Protein AF-A0A960YT83-F1 (afdb_monomer)

Structure (mmCIF, N/CA/C/O backbone):
data_AF-A0A960YT83-F1
#
_entry.id   AF-A0A960YT83-F1
#
loop_
_atom_site.group_PDB
_atom_site.id
_atom_site.type_symbol
_atom_site.label_atom_id
_atom_site.label_alt_id
_atom_site.label_comp_id
_atom_site.label_asym_id
_atom_site.label_entity_id
_atom_site.label_seq_id
_atom_site.pdbx_PDB_ins_code
_atom_site.Cartn_x
_atom_site.Cartn_y
_atom_site.Cartn_z
_atom_site.occupancy
_atom_site.B_iso_or_equiv
_atom_site.auth_seq_id
_atom_site.auth_comp_id
_atom_site.auth_asym_id
_atom_site.auth_atom_id
_atom_site.pdbx_PDB_model_num
ATOM 1 N N . MET A 1 1 ? -3.353 -32.129 76.822 1.00 49.38 1 MET A N 1
ATOM 2 C CA . MET A 1 1 ? -3.539 -30.693 76.492 1.00 49.38 1 MET A CA 1
ATOM 3 C C . MET A 1 1 ? -3.157 -30.337 75.033 1.00 49.38 1 MET A C 1
ATOM 5 O O . MET A 1 1 ? -2.685 -29.240 74.798 1.00 49.38 1 MET A O 1
ATOM 9 N N . SER A 1 2 ? -3.392 -31.195 74.019 1.00 54.41 2 SER A N 1
ATOM 10 C CA . SER A 1 2 ? -2.856 -30.963 72.647 1.00 54.41 2 SER A CA 1
ATOM 11 C C . SER A 1 2 ? -3.898 -30.718 71.531 1.00 54.41 2 SER A C 1
ATOM 13 O O . SER A 1 2 ? -3.527 -30.271 70.451 1.00 54.41 2 SER A O 1
ATOM 15 N N . ASN A 1 3 ? -5.204 -30.928 71.762 1.00 53.34 3 ASN A N 1
ATOM 16 C CA . ASN A 1 3 ? -6.204 -30.827 70.679 1.00 53.34 3 ASN A CA 1
ATOM 17 C C . ASN A 1 3 ? -6.935 -29.481 70.559 1.00 53.34 3 ASN A C 1
ATOM 19 O O . ASN A 1 3 ? -7.384 -29.145 69.469 1.00 53.34 3 ASN A O 1
ATOM 23 N N . LYS A 1 4 ? -7.034 -28.673 71.623 1.00 49.94 4 LYS A N 1
ATOM 24 C CA . LYS A 1 4 ? -7.768 -27.393 71.550 1.00 49.94 4 LYS A CA 1
ATOM 25 C C . LYS A 1 4 ? -6.973 -26.296 70.830 1.00 49.94 4 LYS A C 1
ATOM 27 O O . LYS A 1 4 ? -7.553 -25.521 70.081 1.00 49.94 4 LYS A O 1
ATOM 32 N N . THR A 1 5 ? -5.648 -26.291 70.968 1.00 53.00 5 THR A N 1
ATOM 33 C CA . THR A 1 5 ? -4.772 -25.309 70.308 1.00 53.00 5 THR A CA 1
ATOM 34 C C . THR A 1 5 ? -4.690 -25.533 68.797 1.00 53.00 5 THR A C 1
ATOM 36 O O . THR A 1 5 ? -4.652 -24.573 68.037 1.00 53.00 5 THR A O 1
ATOM 39 N N . LYS A 1 6 ? -4.747 -26.792 68.336 1.00 49.81 6 LYS A N 1
ATOM 40 C CA . LYS A 1 6 ? -4.732 -27.117 66.900 1.00 49.81 6 LYS A CA 1
ATOM 41 C C . LYS A 1 6 ? -6.012 -26.661 66.196 1.00 49.81 6 LYS A C 1
ATOM 43 O O . LYS A 1 6 ? -5.927 -26.103 65.113 1.00 49.81 6 LYS A O 1
ATOM 48 N N . ILE A 1 7 ? -7.177 -26.813 66.830 1.00 58.03 7 ILE A N 1
ATOM 49 C CA . ILE A 1 7 ? -8.463 -26.379 66.255 1.00 58.03 7 ILE A CA 1
ATOM 50 C C . ILE A 1 7 ? -8.516 -24.850 66.102 1.00 58.03 7 ILE A C 1
ATOM 52 O O . ILE A 1 7 ? -8.977 -24.359 65.076 1.00 58.03 7 ILE A O 1
ATOM 56 N N . PHE A 1 8 ? -7.971 -24.095 67.062 1.00 55.12 8 PHE A N 1
ATOM 57 C CA . PHE A 1 8 ? -7.885 -22.635 66.948 1.00 55.12 8 PHE A CA 1
ATOM 58 C C . PHE A 1 8 ? -6.916 -22.176 65.851 1.00 55.12 8 PHE A C 1
ATOM 60 O O . PHE A 1 8 ? -7.229 -21.239 65.122 1.00 55.12 8 PHE A O 1
ATOM 67 N N . ILE A 1 9 ? -5.777 -22.855 65.685 1.00 59.38 9 ILE A N 1
ATOM 68 C CA . ILE A 1 9 ? -4.803 -22.512 64.639 1.00 59.38 9 ILE A CA 1
ATOM 69 C C . ILE A 1 9 ? -5.360 -22.842 63.247 1.00 59.38 9 ILE A C 1
ATOM 71 O O . ILE A 1 9 ? -5.282 -22.001 62.358 1.00 59.38 9 ILE A O 1
ATOM 75 N N . PHE A 1 10 ? -5.988 -24.008 63.058 1.00 56.28 10 PHE A N 1
ATOM 76 C CA . PHE A 1 10 ? -6.599 -24.367 61.771 1.00 56.28 10 PHE A CA 1
ATOM 77 C C . PHE A 1 10 ? -7.811 -23.489 61.424 1.00 56.28 10 PHE A C 1
ATOM 79 O O . PHE A 1 10 ? -7.979 -23.131 60.261 1.00 56.28 10 PHE A O 1
ATOM 86 N N . GLY A 1 11 ? -8.612 -23.081 62.415 1.00 57.56 11 GLY A N 1
ATOM 87 C CA . GLY A 1 11 ? -9.720 -22.144 62.208 1.00 57.56 11 GLY A CA 1
ATOM 88 C C . GLY A 1 11 ? -9.251 -20.742 61.808 1.00 57.56 11 GLY A C 1
ATOM 89 O O . GLY A 1 11 ? -9.801 -20.153 60.881 1.00 57.56 11 GLY A O 1
ATOM 90 N N . ALA A 1 12 ? -8.194 -20.231 62.447 1.00 58.75 12 ALA A N 1
ATOM 91 C CA . ALA A 1 12 ? -7.611 -18.938 62.092 1.00 58.75 12 ALA A CA 1
ATOM 92 C C . ALA A 1 12 ? -6.974 -18.957 60.692 1.00 58.75 12 ALA A C 1
ATOM 94 O O . ALA A 1 12 ? -7.141 -18.011 59.927 1.00 58.75 12 ALA A O 1
ATOM 95 N N . LEU A 1 13 ? -6.299 -20.050 60.324 1.00 61.78 13 LEU A N 1
ATOM 96 C CA . LEU A 1 13 ? -5.657 -20.182 59.014 1.00 61.78 13 LEU A CA 1
ATOM 97 C C . LEU A 1 13 ? -6.686 -20.313 57.881 1.00 61.78 13 LEU A C 1
ATOM 99 O O . LEU A 1 13 ? -6.517 -19.699 56.832 1.00 61.78 13 LEU A O 1
ATOM 103 N N . ALA A 1 14 ? -7.787 -21.037 58.10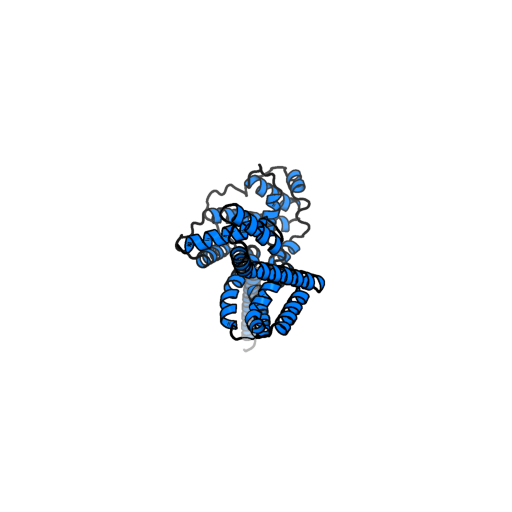8 1.00 63.28 14 ALA A N 1
ATOM 104 C CA . ALA A 1 14 ? -8.891 -21.130 57.152 1.00 63.28 14 ALA A CA 1
ATOM 105 C C . ALA A 1 14 ? -9.595 -19.778 56.941 1.00 63.28 14 ALA A C 1
ATOM 107 O O . ALA A 1 14 ? -9.947 -19.441 55.813 1.00 63.28 14 ALA A O 1
ATOM 108 N N . LEU A 1 15 ? -9.745 -18.975 58.001 1.00 67.25 15 LEU A N 1
ATOM 109 C CA . LEU A 1 15 ? -10.322 -17.634 57.902 1.00 67.25 15 LEU A CA 1
ATOM 110 C C . LEU A 1 15 ? -9.410 -16.683 57.112 1.00 67.25 15 LEU A C 1
ATOM 112 O O . LEU A 1 15 ? -9.892 -15.954 56.253 1.00 67.25 15 LEU A O 1
ATOM 116 N N . VAL A 1 16 ? -8.093 -16.728 57.344 1.00 72.25 16 VAL A N 1
ATOM 117 C CA . VAL A 1 16 ? -7.121 -15.919 56.587 1.00 72.25 16 VAL A CA 1
ATOM 118 C C . VAL A 1 16 ? -7.104 -16.319 55.113 1.00 72.25 16 VAL A C 1
ATOM 120 O O . VAL A 1 16 ? -7.109 -15.445 54.253 1.00 72.25 16 VAL A O 1
ATOM 123 N N . VAL A 1 17 ? -7.154 -17.618 54.803 1.00 74.88 17 VAL A N 1
ATOM 124 C CA . VAL A 1 17 ? -7.229 -18.092 53.413 1.00 74.88 17 VAL A CA 1
ATOM 125 C C . VAL A 1 17 ? -8.532 -17.652 52.748 1.00 74.88 17 VAL A C 1
ATOM 127 O O . VAL A 1 17 ? -8.479 -17.198 51.615 1.00 74.88 17 VAL A O 1
ATOM 130 N N . LEU A 1 18 ? -9.677 -17.709 53.436 1.00 70.25 18 LEU A N 1
ATOM 131 C CA . LEU A 1 18 ? -10.958 -17.241 52.890 1.00 70.25 18 LEU A CA 1
ATOM 132 C C . LEU A 1 18 ? -11.000 -15.721 52.687 1.00 70.25 18 LEU A C 1
ATOM 134 O O . LEU A 1 18 ? -11.556 -15.265 51.694 1.00 70.25 18 LEU A O 1
ATOM 138 N N . VAL A 1 19 ? -10.384 -14.940 53.578 1.00 74.19 19 VAL A N 1
ATOM 139 C CA . VAL A 1 19 ? -10.251 -13.484 53.409 1.00 74.19 19 VAL A CA 1
ATOM 140 C C . VAL A 1 19 ? -9.319 -13.161 52.241 1.00 74.19 19 VAL A C 1
ATOM 142 O O . VAL A 1 19 ? -9.659 -12.323 51.414 1.00 74.19 19 VAL A O 1
ATOM 145 N N . LEU A 1 20 ? -8.189 -13.861 52.110 1.00 70.50 20 LEU A N 1
ATOM 146 C CA . LEU A 1 20 ? -7.278 -13.688 50.977 1.00 70.50 20 LEU A CA 1
ATOM 147 C C . LEU A 1 20 ? -7.912 -14.130 49.655 1.00 70.50 20 LEU A C 1
ATOM 149 O O . LEU A 1 20 ? -7.730 -13.439 48.660 1.00 70.50 20 LEU A O 1
ATOM 153 N N . LEU A 1 21 ? -8.693 -15.217 49.640 1.00 68.44 21 LEU A N 1
ATOM 154 C CA . LEU A 1 21 ? -9.458 -15.641 48.462 1.00 68.44 21 LEU A CA 1
ATOM 155 C C . LEU A 1 21 ? -10.568 -14.642 48.127 1.00 68.44 21 LEU A C 1
ATOM 157 O O . LEU A 1 21 ? -10.806 -14.385 46.956 1.00 68.44 21 LEU A O 1
ATOM 161 N N . GLY A 1 22 ? -11.222 -14.061 49.136 1.00 67.00 22 GLY A N 1
ATOM 162 C CA . GLY A 1 22 ? -12.211 -12.998 48.960 1.00 67.00 22 GLY A CA 1
ATOM 163 C C . GLY A 1 22 ? -11.601 -11.729 48.366 1.00 67.00 22 GLY A C 1
ATOM 164 O O . GLY A 1 22 ? -12.189 -11.146 47.465 1.00 67.00 22 GLY A O 1
ATOM 165 N N . ILE A 1 23 ? -10.393 -11.349 48.795 1.00 67.38 23 ILE A N 1
ATOM 166 C CA . ILE A 1 23 ? -9.634 -10.226 48.220 1.00 67.38 23 ILE A CA 1
ATOM 167 C C . ILE A 1 23 ? -9.168 -10.554 46.790 1.00 67.38 23 ILE A C 1
ATOM 169 O O . ILE A 1 23 ? -9.282 -9.716 45.903 1.00 67.38 23 ILE A O 1
ATOM 173 N N . LEU A 1 24 ? -8.698 -11.780 46.532 1.00 58.41 24 LEU A N 1
ATOM 174 C CA . LEU A 1 24 ? -8.287 -12.226 45.193 1.00 58.41 24 LEU A CA 1
ATOM 175 C C . LEU A 1 24 ? -9.462 -12.302 44.211 1.00 58.41 24 LEU A C 1
ATOM 177 O O . LEU A 1 24 ? -9.309 -11.914 43.060 1.00 58.41 24 LEU A O 1
ATOM 181 N N . LEU A 1 25 ? -10.629 -12.770 44.657 1.00 58.84 25 LEU A N 1
ATOM 182 C CA . LEU A 1 25 ? -11.842 -12.831 43.839 1.00 58.84 25 LEU A CA 1
ATOM 183 C C . LEU A 1 25 ? -12.488 -11.451 43.655 1.00 58.84 25 LEU A C 1
ATOM 185 O O . LEU A 1 25 ? -13.024 -11.192 42.583 1.00 58.84 25 LEU A O 1
ATOM 189 N N . ALA A 1 26 ? -12.382 -10.549 44.638 1.00 52.53 26 ALA A N 1
ATOM 190 C CA . ALA A 1 26 ? -12.760 -9.146 44.465 1.00 52.53 26 ALA A CA 1
ATOM 191 C C . ALA A 1 26 ? -11.863 -8.443 43.428 1.00 52.53 26 ALA A C 1
ATOM 193 O O . ALA A 1 26 ? -12.381 -7.730 42.578 1.00 52.53 26 ALA A O 1
ATOM 194 N N . ASN A 1 27 ? -10.556 -8.737 43.413 1.00 51.03 27 ASN A N 1
ATOM 195 C CA . ASN A 1 27 ? -9.611 -8.207 42.418 1.00 51.03 27 ASN A CA 1
ATOM 196 C C . ASN A 1 27 ? -9.691 -8.895 41.037 1.00 51.03 27 ASN A C 1
ATOM 198 O O . ASN A 1 27 ? -9.142 -8.379 40.072 1.00 51.03 27 ASN A O 1
ATOM 202 N N . LEU A 1 28 ? -10.340 -10.061 40.922 1.00 48.25 28 LEU A N 1
ATOM 203 C CA . LEU A 1 28 ? -10.611 -10.738 39.638 1.00 48.25 28 LEU A CA 1
ATOM 204 C C . LEU A 1 28 ? -11.975 -10.352 39.038 1.00 48.25 28 LEU A C 1
ATOM 206 O O . LEU A 1 28 ? -12.258 -10.704 37.896 1.00 48.25 28 LEU A O 1
ATOM 210 N N . SER A 1 29 ? -12.817 -9.660 39.812 1.00 40.72 29 SER A N 1
ATOM 211 C CA . SER A 1 29 ? -14.143 -9.172 39.413 1.00 40.72 29 SER A CA 1
ATOM 212 C C . SER A 1 29 ? -14.146 -7.689 39.031 1.00 40.72 29 SER A C 1
ATOM 214 O O . SER A 1 29 ? -15.199 -7.167 38.656 1.00 40.72 29 SER A O 1
ATOM 216 N N . GLU A 1 30 ? -13.012 -6.997 39.123 1.00 34.31 30 GLU A N 1
ATOM 217 C CA . GLU A 1 30 ? -12.875 -5.694 38.487 1.00 34.31 30 GLU A CA 1
ATOM 218 C C . GLU A 1 30 ? -12.743 -5.935 36.980 1.00 34.31 30 GLU A C 1
ATOM 220 O O . GLU A 1 30 ? -11.696 -6.360 36.487 1.00 34.31 30 GLU A O 1
ATOM 225 N N . GLU A 1 31 ? -13.822 -5.664 36.231 1.00 40.22 31 GLU A N 1
ATOM 226 C CA . GLU A 1 31 ? -13.646 -5.193 34.855 1.00 40.22 31 GLU A CA 1
ATOM 227 C C . GLU A 1 31 ? -12.534 -4.140 34.892 1.00 40.22 31 GLU A C 1
ATOM 229 O O . GLU A 1 31 ? -12.531 -3.333 35.830 1.00 40.22 31 GLU A O 1
ATOM 234 N N . PRO A 1 32 ? -11.570 -4.153 33.954 1.00 33.84 32 PRO A N 1
ATOM 235 C CA . PRO A 1 32 ? -10.507 -3.168 33.966 1.00 33.84 32 PRO A CA 1
ATOM 236 C C . PRO A 1 32 ? -11.176 -1.800 34.010 1.00 33.84 32 PRO A C 1
ATOM 238 O O . PRO A 1 32 ? -11.845 -1.405 33.054 1.00 33.84 32 PRO A O 1
ATOM 241 N N . ASN A 1 33 ? -11.047 -1.126 35.157 1.00 36.19 33 ASN A N 1
ATOM 242 C CA . ASN A 1 33 ? -11.439 0.257 35.324 1.00 36.19 33 ASN A CA 1
ATOM 243 C C . ASN A 1 33 ? -10.668 0.995 34.238 1.00 36.19 33 ASN A C 1
ATOM 245 O O . ASN A 1 33 ? -9.470 1.250 34.387 1.00 36.19 33 ASN A O 1
ATOM 249 N N . GLN A 1 34 ? -11.335 1.276 33.115 1.00 39.53 34 GLN A N 1
ATOM 250 C CA . GLN A 1 34 ? -10.832 2.255 32.178 1.00 39.53 34 GLN A CA 1
ATOM 251 C C . GLN A 1 34 ? -10.596 3.493 33.034 1.00 39.53 34 GLN A C 1
ATOM 253 O O . GLN A 1 34 ? -11.529 3.914 33.731 1.00 39.53 34 GLN A O 1
ATOM 258 N N . PRO A 1 35 ? -9.360 4.017 33.099 1.00 32.50 35 PRO A N 1
ATOM 259 C CA . PRO A 1 35 ? -9.123 5.220 33.860 1.00 32.50 35 PRO A CA 1
ATOM 260 C C . PRO A 1 35 ? -10.141 6.239 33.362 1.00 32.50 35 PRO A C 1
ATOM 262 O O . PRO A 1 35 ? -10.233 6.499 32.161 1.00 32.50 35 PRO A O 1
ATOM 265 N N . ASN A 1 36 ? -10.956 6.756 34.281 1.00 37.12 36 ASN A N 1
ATOM 266 C CA . ASN A 1 36 ? -11.788 7.913 34.018 1.00 37.12 36 ASN A CA 1
ATOM 267 C C . ASN A 1 36 ? -10.815 9.082 33.859 1.00 37.12 36 ASN A C 1
ATOM 269 O O . ASN A 1 36 ? -10.534 9.817 34.806 1.00 37.12 36 ASN A O 1
ATOM 273 N N . VAL A 1 37 ? -10.190 9.156 32.684 1.00 37.25 37 VAL A N 1
ATOM 274 C CA . VAL A 1 37 ? -9.384 10.282 32.255 1.00 37.25 37 VAL A CA 1
ATOM 275 C C . VAL A 1 37 ? -10.392 11.404 32.097 1.00 37.25 37 VAL A C 1
ATOM 277 O O . VAL A 1 37 ? -11.026 11.561 31.055 1.00 37.25 37 VAL A O 1
ATOM 280 N N . GLN A 1 38 ? -10.592 12.153 33.180 1.00 31.70 38 GLN A N 1
ATOM 281 C CA . GLN A 1 38 ? -11.175 13.477 33.097 1.00 31.70 38 GLN A CA 1
ATOM 282 C C . GLN A 1 38 ? -10.203 14.307 32.270 1.00 31.70 38 GLN A C 1
ATOM 284 O O . GLN A 1 38 ? -9.204 14.830 32.766 1.00 31.70 38 GLN A O 1
ATOM 289 N N . LEU A 1 39 ? -10.485 14.336 30.968 1.00 38.44 39 LEU A N 1
ATOM 290 C CA . LEU A 1 39 ? -9.926 15.303 30.046 1.00 38.44 39 LEU A CA 1
ATOM 291 C C . LEU A 1 39 ? -10.158 16.703 30.640 1.00 38.44 39 LEU A C 1
ATOM 293 O O . LEU A 1 39 ? -11.165 16.906 31.329 1.00 38.44 39 LEU A O 1
ATOM 297 N N . PRO A 1 40 ? -9.241 17.656 30.413 1.00 35.59 40 PRO A N 1
ATOM 298 C CA . PRO A 1 40 ? -9.414 19.028 30.863 1.00 35.59 40 PRO A CA 1
ATOM 299 C C . PRO A 1 40 ? -10.819 19.532 30.518 1.00 35.59 40 PRO A C 1
ATOM 301 O O . PRO A 1 40 ? -11.264 19.372 29.381 1.00 35.59 40 PRO A O 1
ATOM 304 N N . ASP A 1 41 ? -11.510 20.103 31.509 1.00 35.94 41 ASP A N 1
ATOM 305 C CA . ASP A 1 41 ? -12.850 20.674 31.361 1.00 35.94 41 ASP A CA 1
ATOM 306 C C . ASP A 1 41 ? -12.756 21.913 30.461 1.00 35.94 41 ASP A C 1
ATOM 308 O O . ASP A 1 41 ? -12.514 23.052 30.873 1.00 35.94 41 ASP A O 1
ATOM 312 N N . HIS A 1 42 ? -12.798 21.649 29.168 1.00 41.53 42 HIS A N 1
ATOM 313 C CA . HIS A 1 42 ? -12.865 22.621 28.103 1.00 41.53 42 HIS A CA 1
ATOM 314 C C . HIS A 1 42 ? -14.189 22.345 27.424 1.00 41.53 42 HIS A C 1
ATOM 316 O O . HIS A 1 42 ? -14.466 21.192 27.112 1.00 41.53 42 HIS A O 1
ATOM 322 N N . GLN A 1 43 ? -15.021 23.375 27.265 1.00 36.78 43 GLN A N 1
ATOM 323 C CA . GLN A 1 43 ? -16.341 23.261 26.651 1.00 36.78 43 GLN A CA 1
ATOM 324 C C . GLN A 1 43 ? -16.201 22.711 25.226 1.00 36.78 43 GLN A C 1
ATOM 326 O O . GLN A 1 43 ? -16.076 23.461 24.260 1.00 36.78 43 GLN A O 1
ATOM 331 N N . PHE A 1 44 ? -16.169 21.386 25.111 1.00 44.75 44 PHE A N 1
ATOM 332 C CA . PHE A 1 44 ? -16.451 20.664 23.891 1.00 44.75 44 PHE A CA 1
ATOM 333 C C . PHE A 1 44 ? -17.851 21.108 23.482 1.00 44.75 44 PHE A C 1
ATOM 335 O O . PHE A 1 44 ? -18.759 21.089 24.316 1.00 44.75 44 PHE A O 1
ATOM 342 N N . GLU A 1 45 ? -18.036 21.527 22.229 1.00 48.75 45 GLU A N 1
ATOM 343 C CA . GLU A 1 45 ? -19.382 21.596 21.658 1.00 48.75 45 GLU A CA 1
ATOM 344 C C . GLU A 1 45 ? -20.023 20.236 21.926 1.00 48.75 45 GLU A C 1
ATOM 346 O O . GLU A 1 45 ? -19.504 19.201 21.503 1.00 48.75 45 GLU A O 1
ATOM 351 N N . SER A 1 46 ? -21.040 20.220 22.784 1.00 48.53 46 SER A N 1
ATOM 352 C CA . SER A 1 46 ? -21.426 19.012 23.489 1.00 48.53 46 SER A CA 1
ATOM 353 C C . SER A 1 46 ? -22.101 18.038 22.531 1.00 48.53 46 SER A C 1
ATOM 355 O O . SER A 1 46 ? -23.312 18.024 22.334 1.00 48.53 46 SER A O 1
ATOM 357 N N . TRP A 1 47 ? -21.290 17.144 21.963 1.00 51.50 47 TRP A N 1
ATOM 358 C CA . TRP A 1 47 ? -21.733 15.899 21.333 1.00 51.50 47 TRP A CA 1
ATOM 359 C C . TRP A 1 47 ? -22.617 15.057 22.277 1.00 51.50 47 TRP A C 1
ATOM 361 O O . TRP A 1 47 ? -23.329 14.160 21.822 1.00 51.50 47 TRP A O 1
ATOM 371 N N . ASP A 1 48 ? -22.561 15.366 23.576 1.00 49.25 48 ASP A N 1
ATOM 372 C CA . ASP A 1 48 ? -23.320 14.761 24.662 1.00 49.25 48 ASP A CA 1
ATOM 373 C C . ASP A 1 48 ? -24.670 15.477 24.958 1.00 49.25 48 ASP A C 1
ATOM 375 O O . ASP A 1 48 ? -25.571 14.804 25.458 1.00 49.25 48 ASP A O 1
ATOM 379 N N . ASP A 1 49 ? -24.888 16.756 24.575 1.00 46.34 49 ASP A N 1
ATOM 380 C CA . ASP A 1 49 ? -26.106 17.529 24.941 1.00 46.34 49 ASP A CA 1
ATOM 381 C C . ASP A 1 49 ? -27.034 17.925 23.777 1.00 46.34 49 ASP A C 1
ATOM 383 O O . ASP A 1 49 ? -27.745 18.926 23.881 1.00 46.34 49 ASP A O 1
ATOM 387 N N . ASN A 1 50 ? -27.102 17.168 22.678 1.00 44.62 50 ASN A N 1
ATOM 388 C CA . ASN A 1 50 ? -28.160 17.407 21.684 1.00 44.62 50 ASN A CA 1
ATOM 389 C C . ASN A 1 50 ? -29.266 16.342 21.771 1.00 44.62 50 ASN A C 1
ATOM 391 O O . ASN A 1 50 ? -29.223 15.340 21.045 1.00 44.62 50 ASN A O 1
ATOM 395 N N . PRO A 1 51 ? -30.244 16.506 22.685 1.00 44.06 51 PRO A N 1
ATOM 396 C CA . PRO A 1 51 ? -31.454 15.710 22.670 1.00 44.06 51 PRO A CA 1
ATOM 397 C C . PRO A 1 51 ? -32.307 16.147 21.471 1.00 44.06 51 PRO A C 1
ATOM 399 O O . PRO A 1 51 ? -32.583 17.325 21.283 1.00 44.06 51 PRO A O 1
ATOM 402 N N . GLU A 1 52 ? -32.749 15.167 20.685 1.00 46.03 52 GLU A N 1
ATOM 403 C CA . GLU A 1 52 ? -33.865 15.293 19.737 1.00 46.03 52 GLU A CA 1
ATOM 404 C C . GLU A 1 52 ? -33.625 16.146 18.479 1.00 46.03 52 GLU A C 1
ATOM 406 O O . GLU A 1 52 ? -34.274 17.160 18.239 1.00 46.03 52 GLU A O 1
ATOM 411 N N . PHE A 1 53 ? -32.833 15.618 17.545 1.00 47.75 53 PHE A N 1
ATOM 412 C CA . PHE A 1 53 ? -33.242 15.715 16.143 1.00 47.75 53 PHE A CA 1
ATOM 413 C C . PHE A 1 53 ? -33.891 14.381 15.754 1.00 47.75 53 PHE A C 1
ATOM 415 O O . PHE A 1 53 ? -33.195 13.363 15.699 1.00 47.75 53 PHE A O 1
ATOM 422 N N . PRO A 1 54 ? -35.213 14.323 15.494 1.00 51.75 54 PRO A N 1
ATOM 423 C CA . PRO A 1 54 ? -35.855 13.133 14.952 1.00 51.75 54 PRO A CA 1
ATOM 424 C C . PRO A 1 54 ? -35.482 13.022 13.467 1.00 51.75 54 PRO A C 1
ATOM 426 O O . PRO A 1 54 ? -36.301 13.225 12.579 1.00 51.75 54 PRO A O 1
ATOM 429 N N . GLN A 1 55 ? -34.203 12.766 13.197 1.00 61.91 55 GLN A N 1
ATOM 430 C CA . GLN A 1 55 ? -33.664 12.506 11.868 1.00 61.91 55 GLN A CA 1
ATOM 431 C C . GLN A 1 55 ? -33.255 11.042 11.712 1.00 61.91 55 GLN A C 1
ATOM 433 O O . GLN A 1 55 ? -32.480 10.721 10.819 1.00 61.91 55 GLN A O 1
ATOM 438 N N . GLY A 1 56 ? -33.818 10.150 12.534 1.00 63.78 56 GLY A N 1
ATOM 439 C CA . GLY A 1 56 ? -33.597 8.708 12.445 1.00 63.78 56 GLY A CA 1
ATOM 440 C C . GLY A 1 56 ? -33.911 8.164 11.062 1.00 63.78 56 GLY A C 1
ATOM 441 O O . GLY A 1 56 ? -33.086 7.492 10.457 1.00 63.78 56 GLY A O 1
ATOM 442 N N . GLU A 1 57 ? -35.035 8.593 10.484 1.00 74.06 57 GLU A N 1
ATOM 443 C CA . GLU A 1 57 ? -35.407 8.244 9.110 1.00 74.06 57 GLU A CA 1
ATOM 444 C C . GLU A 1 57 ? -34.352 8.722 8.098 1.00 74.06 57 GLU A C 1
ATOM 446 O O . GLU A 1 57 ? -33.859 7.927 7.308 1.00 74.06 57 GLU A O 1
ATOM 451 N N . ARG A 1 58 ? -33.879 9.973 8.201 1.00 79.69 58 ARG A N 1
ATOM 452 C CA . ARG A 1 58 ? -32.811 10.504 7.332 1.00 79.69 58 ARG A CA 1
ATOM 453 C C . ARG A 1 58 ? -31.479 9.772 7.531 1.00 79.69 58 ARG A C 1
ATOM 455 O O . ARG A 1 58 ? -30.762 9.533 6.564 1.00 79.69 58 ARG A O 1
ATOM 462 N N . ALA A 1 59 ? -31.119 9.440 8.768 1.00 81.19 59 ALA A N 1
ATOM 463 C CA . ALA A 1 59 ? -29.897 8.716 9.098 1.00 81.19 59 ALA A CA 1
ATOM 464 C C . ALA A 1 59 ? -29.948 7.283 8.548 1.00 81.19 59 ALA A C 1
ATOM 466 O O . ALA A 1 59 ? -28.995 6.821 7.917 1.00 81.19 59 ALA A O 1
ATOM 467 N N . MET A 1 60 ? -31.078 6.600 8.726 1.00 84.12 60 MET A N 1
ATOM 468 C CA . MET A 1 60 ? -31.323 5.280 8.162 1.00 84.12 60 MET A CA 1
ATOM 469 C C . MET A 1 60 ? -31.337 5.330 6.634 1.00 84.12 60 MET A C 1
ATOM 471 O O . MET A 1 60 ? -30.656 4.517 6.025 1.00 84.12 60 MET A O 1
ATOM 475 N N . ASP A 1 61 ? -31.969 6.313 5.997 1.00 85.94 61 ASP A N 1
ATOM 476 C CA . ASP A 1 61 ? -31.958 6.458 4.535 1.00 85.94 61 ASP A CA 1
ATOM 477 C C . ASP A 1 61 ? -30.546 6.679 3.978 1.00 85.94 61 ASP A C 1
ATOM 479 O O . ASP A 1 61 ? -30.142 6.055 2.994 1.00 85.94 61 ASP A O 1
ATOM 483 N N . LEU A 1 62 ? -29.753 7.537 4.627 1.00 85.56 62 LEU A N 1
ATOM 484 C CA . LEU A 1 62 ? -28.381 7.820 4.202 1.00 85.56 62 LEU A CA 1
ATOM 485 C C . LEU A 1 62 ? -27.459 6.606 4.368 1.00 85.56 62 LEU A C 1
ATOM 487 O O . LEU A 1 62 ? -26.535 6.414 3.567 1.00 85.56 62 LEU A O 1
ATOM 491 N N . PHE A 1 63 ? -27.682 5.785 5.399 1.00 88.88 63 PHE A N 1
ATOM 492 C CA . PHE A 1 63 ? -26.720 4.766 5.809 1.00 88.88 63 PHE A CA 1
ATOM 493 C C . PHE A 1 63 ? -27.222 3.313 5.785 1.00 88.88 63 PHE A C 1
ATOM 495 O O . PHE A 1 63 ? -26.388 2.437 6.012 1.00 88.88 63 PHE A O 1
ATOM 502 N N . ALA A 1 64 ? -28.477 3.016 5.434 1.00 77.38 64 ALA A N 1
ATOM 503 C CA . ALA A 1 64 ? -29.095 1.680 5.520 1.00 77.38 64 ALA A CA 1
ATOM 504 C C . ALA A 1 64 ? -28.262 0.562 4.880 1.00 77.38 64 ALA A C 1
ATOM 506 O O . ALA A 1 64 ? -28.075 -0.500 5.466 1.00 77.38 64 ALA A O 1
ATOM 507 N N . GLU A 1 65 ? -27.694 0.812 3.700 1.00 78.38 65 GLU A N 1
ATOM 508 C CA . GLU A 1 65 ? -26.889 -0.175 2.967 1.00 78.38 65 GLU A CA 1
ATOM 509 C C . GLU A 1 65 ? -25.404 -0.170 3.367 1.00 78.38 65 GLU A C 1
ATOM 511 O O . GLU A 1 65 ? -24.548 -0.721 2.673 1.00 78.38 65 GLU A O 1
ATOM 516 N N . SER A 1 66 ? -25.035 0.537 4.436 1.00 76.75 66 SER A N 1
ATOM 517 C CA . SER A 1 66 ? -23.625 0.787 4.734 1.00 76.75 66 SER A CA 1
ATOM 518 C C . SER A 1 66 ? -22.993 -0.286 5.595 1.00 76.75 66 SER A C 1
ATOM 520 O O . SER A 1 66 ? -21.816 -0.564 5.386 1.00 76.75 66 SER A O 1
ATOM 522 N N . VAL A 1 67 ? -23.712 -0.848 6.571 1.00 77.38 67 VAL A N 1
ATOM 523 C CA . VAL A 1 67 ? -23.133 -1.792 7.537 1.00 77.38 67 VAL A CA 1
ATOM 524 C C . VAL A 1 67 ? -24.082 -2.967 7.763 1.00 77.38 67 VAL A C 1
ATOM 526 O O . VAL A 1 67 ? -25.107 -2.849 8.433 1.00 77.38 67 VAL A O 1
ATOM 529 N N . ASN A 1 68 ? -23.692 -4.126 7.229 1.00 84.94 68 ASN A N 1
ATOM 530 C CA . ASN A 1 68 ? -24.402 -5.400 7.394 1.00 84.94 68 ASN A CA 1
ATOM 531 C C . ASN A 1 68 ? -23.736 -6.327 8.425 1.00 84.94 68 ASN A C 1
ATOM 533 O O . ASN A 1 68 ? -24.027 -7.518 8.461 1.00 84.94 68 ASN A O 1
ATOM 537 N N . LEU A 1 69 ? -22.836 -5.787 9.247 1.00 90.50 69 LEU A N 1
ATOM 538 C CA . LEU A 1 69 ? -22.094 -6.526 10.266 1.00 90.50 69 LEU A CA 1
ATOM 539 C C . LEU A 1 69 ? -22.701 -6.292 11.654 1.00 90.50 69 LEU A C 1
ATOM 541 O O . LEU A 1 69 ? -23.177 -5.193 11.939 1.00 90.50 69 LEU A O 1
ATOM 545 N N . SER A 1 70 ? -22.661 -7.308 12.517 1.00 93.94 70 SER A N 1
ATOM 546 C CA . SER A 1 70 ? -22.910 -7.148 13.954 1.00 93.94 70 SER A CA 1
ATOM 547 C C . SER A 1 70 ? -21.746 -6.429 14.643 1.00 93.94 70 SER A C 1
ATOM 549 O O . SER A 1 70 ? -20.663 -6.295 14.073 1.00 93.94 70 SER A O 1
ATOM 551 N N . TYR A 1 71 ? -21.946 -6.006 15.893 1.00 94.62 71 TYR A N 1
ATOM 552 C CA . TYR A 1 71 ? -20.881 -5.434 16.718 1.00 94.62 71 TYR A CA 1
ATOM 553 C C . TYR A 1 71 ? -19.648 -6.337 16.791 1.00 94.62 71 TYR A C 1
ATOM 555 O O . TYR A 1 71 ? -18.558 -5.920 16.407 1.00 94.62 71 TYR A O 1
ATOM 563 N N . ASP A 1 72 ? -19.828 -7.597 17.189 1.00 95.94 72 ASP A N 1
ATOM 564 C CA . ASP A 1 72 ? -18.719 -8.547 17.306 1.00 95.94 72 ASP A CA 1
ATOM 565 C C . ASP A 1 72 ? -17.997 -8.750 15.973 1.00 95.94 72 ASP A C 1
ATOM 567 O O . ASP A 1 72 ? -16.773 -8.862 15.935 1.00 95.94 72 ASP A O 1
ATOM 571 N N . GLN A 1 73 ? -18.734 -8.764 14.858 1.00 96.56 73 GLN A N 1
ATOM 572 C CA . GLN A 1 73 ? -18.123 -8.841 13.535 1.00 96.56 73 GLN A CA 1
ATOM 573 C C . GLN A 1 73 ? -17.291 -7.594 13.230 1.00 96.56 73 GLN A C 1
ATOM 575 O O . GLN A 1 73 ? -16.174 -7.741 12.751 1.00 96.56 73 GLN A O 1
ATOM 580 N N . ILE A 1 74 ? -17.782 -6.390 13.536 1.00 96.19 74 ILE A N 1
ATOM 581 C CA . ILE A 1 74 ? -17.028 -5.138 13.358 1.00 96.19 74 ILE A CA 1
ATOM 582 C C . ILE A 1 74 ? -15.735 -5.180 14.178 1.00 96.19 74 ILE A C 1
ATOM 584 O O . ILE A 1 74 ? -14.656 -4.964 13.630 1.00 96.19 74 ILE A O 1
ATOM 588 N N . ILE A 1 75 ? -15.820 -5.510 15.468 1.00 97.00 75 ILE A N 1
ATOM 589 C CA . ILE A 1 75 ? -14.653 -5.531 16.356 1.00 97.00 75 ILE A CA 1
ATOM 590 C C . ILE A 1 75 ? -13.643 -6.600 15.922 1.00 97.00 75 ILE A C 1
ATOM 592 O O . ILE A 1 75 ? -12.455 -6.308 15.802 1.00 97.00 75 ILE A O 1
ATOM 596 N N . ASN A 1 76 ? -14.089 -7.820 15.615 1.00 97.12 76 ASN A N 1
ATOM 597 C CA . ASN A 1 76 ? -13.192 -8.899 15.191 1.00 97.12 76 ASN A CA 1
ATOM 598 C C . ASN A 1 76 ? -12.562 -8.633 13.816 1.00 97.12 76 ASN A C 1
ATOM 600 O O . ASN A 1 76 ? -11.385 -8.934 13.594 1.00 97.12 76 ASN A O 1
ATOM 604 N N . GLN A 1 77 ? -13.312 -8.035 12.889 1.00 97.25 77 GLN A N 1
ATOM 605 C CA . GLN A 1 77 ? -12.767 -7.636 11.594 1.00 97.25 77 GLN A CA 1
ATOM 606 C C . GLN A 1 77 ? -11.794 -6.461 11.717 1.00 97.25 77 GLN A C 1
ATOM 608 O O . GLN A 1 77 ? -10.842 -6.398 10.944 1.00 97.25 77 GLN A O 1
ATOM 613 N N . ALA A 1 78 ? -11.983 -5.555 12.679 1.00 97.06 78 ALA A N 1
ATOM 614 C CA . ALA A 1 78 ? -11.018 -4.497 12.964 1.00 97.06 78 ALA A CA 1
ATOM 615 C C . ALA A 1 78 ? -9.730 -5.070 13.577 1.00 97.06 78 ALA A C 1
ATOM 617 O O . ALA A 1 78 ? -8.643 -4.770 13.092 1.00 97.06 78 ALA A O 1
ATOM 618 N N . ARG A 1 79 ? -9.847 -5.981 14.556 1.00 97.38 79 ARG A N 1
ATOM 619 C CA . ARG A 1 79 ? -8.703 -6.667 15.193 1.00 97.38 79 ARG A CA 1
ATOM 620 C C . ARG A 1 79 ? -7.862 -7.490 14.215 1.00 97.38 79 ARG A C 1
ATOM 622 O O . ARG A 1 79 ? -6.649 -7.520 14.341 1.00 97.38 79 ARG A O 1
ATOM 629 N N . SER A 1 80 ? -8.491 -8.123 13.226 1.00 96.94 80 SER A N 1
ATOM 630 C CA . SER A 1 80 ? -7.791 -8.846 12.145 1.00 96.94 80 SER A CA 1
ATOM 631 C C . SER A 1 80 ? -7.428 -7.954 10.951 1.00 96.94 80 SER A C 1
ATOM 633 O O . SER A 1 80 ? -6.841 -8.408 9.970 1.00 96.94 80 SER A O 1
ATOM 635 N N . GLY A 1 81 ? -7.804 -6.673 10.985 1.00 96.25 81 GLY A N 1
ATOM 636 C CA . GLY A 1 81 ? -7.548 -5.705 9.922 1.00 96.25 81 GLY A CA 1
ATOM 637 C C . GLY A 1 81 ? -8.362 -5.922 8.651 1.00 96.25 81 GLY A C 1
ATOM 638 O O . GLY A 1 81 ? -8.129 -5.213 7.672 1.00 96.25 81 GLY A O 1
ATOM 639 N N . GLN A 1 82 ? -9.317 -6.857 8.622 1.00 95.75 82 GLN A N 1
ATOM 640 C CA . GLN A 1 82 ? -10.264 -7.008 7.511 1.00 95.75 82 GLN A CA 1
ATOM 641 C C . GLN A 1 82 ? -11.002 -5.691 7.230 1.00 95.75 82 GLN A C 1
ATOM 643 O O . GLN A 1 82 ? -11.150 -5.316 6.064 1.00 95.75 82 GLN A O 1
ATOM 648 N N . ILE A 1 83 ? -11.325 -4.928 8.279 1.00 94.69 83 ILE A N 1
ATOM 649 C CA . ILE A 1 83 ? -11.782 -3.537 8.175 1.00 94.69 83 ILE A CA 1
ATOM 650 C C . ILE A 1 83 ? -10.840 -2.591 8.924 1.00 94.69 83 ILE A C 1
ATOM 652 O O . ILE A 1 83 ? -10.152 -2.981 9.861 1.00 94.69 83 ILE A O 1
ATOM 656 N N . SER A 1 84 ? -10.830 -1.323 8.517 1.00 95.38 84 SER A N 1
ATOM 657 C CA . SER A 1 84 ? -10.227 -0.223 9.275 1.00 95.38 84 SER A CA 1
ATOM 658 C C . SER A 1 84 ? -11.361 0.677 9.743 1.00 95.38 84 SER A C 1
ATOM 660 O O . SER A 1 84 ? -12.069 1.234 8.906 1.00 95.38 84 SER A O 1
ATOM 662 N N . LEU A 1 85 ? -11.531 0.837 11.059 1.00 95.75 85 LEU A N 1
ATOM 663 C CA . LEU A 1 85 ? -12.612 1.655 11.625 1.00 95.75 85 LEU A CA 1
ATOM 664 C C . LEU A 1 85 ? -12.552 3.104 11.125 1.00 95.75 85 LEU A C 1
ATOM 666 O O . LEU A 1 85 ? -13.574 3.682 10.762 1.00 95.75 85 LEU A O 1
ATOM 670 N N . VAL A 1 86 ? -11.339 3.650 11.005 1.00 95.62 86 VAL A N 1
ATOM 671 C CA . VAL A 1 86 ? -11.091 4.968 10.408 1.00 95.62 86 VAL A CA 1
ATOM 672 C C . VAL A 1 86 ? -11.569 5.011 8.955 1.00 95.62 86 VAL A 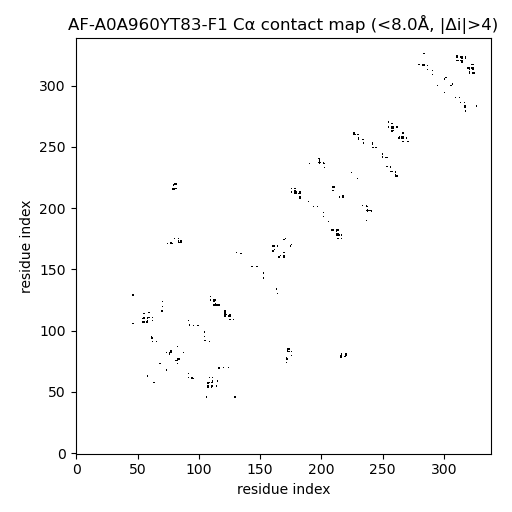C 1
ATOM 674 O O . VAL A 1 86 ? -12.315 5.908 8.567 1.00 95.62 86 VAL A O 1
ATOM 677 N N . SER A 1 87 ? -11.185 4.025 8.140 1.00 93.62 87 SER A N 1
ATOM 678 C CA . SER A 1 87 ? -11.581 3.968 6.724 1.00 93.62 87 SER A CA 1
ATOM 679 C C . SER A 1 87 ? -13.093 3.812 6.550 1.00 93.62 87 SER A C 1
ATOM 681 O O . SER A 1 87 ? -13.675 4.427 5.654 1.00 93.62 87 SER A O 1
ATOM 683 N N . GLU A 1 88 ? -13.737 3.027 7.415 1.00 93.75 88 GLU A N 1
ATOM 684 C CA . GLU A 1 88 ? -15.189 2.861 7.436 1.00 93.75 88 GLU A CA 1
ATOM 685 C C . GLU A 1 88 ? -15.899 4.164 7.804 1.00 93.75 88 GLU A C 1
ATOM 687 O O . GLU A 1 88 ? -16.840 4.552 7.112 1.00 93.75 88 GLU A O 1
ATOM 692 N N . LEU A 1 89 ? -15.401 4.910 8.794 1.00 93.94 89 LEU A N 1
ATOM 693 C CA . LEU A 1 89 ? -15.924 6.239 9.110 1.00 93.94 89 LEU A CA 1
ATOM 694 C C . LEU A 1 89 ? -15.822 7.188 7.906 1.00 93.94 89 LEU A C 1
ATOM 696 O O . LEU A 1 89 ? -16.799 7.848 7.553 1.00 93.94 89 LEU A O 1
ATOM 700 N N . TRP A 1 90 ? -14.679 7.229 7.215 1.00 92.25 90 TRP A N 1
ATOM 701 C CA . TRP A 1 90 ? -14.526 8.038 5.998 1.00 92.25 90 TRP A CA 1
ATOM 702 C C . TRP A 1 90 ? -15.427 7.570 4.850 1.00 92.25 90 TRP A C 1
ATOM 704 O O . TRP A 1 90 ? -15.931 8.387 4.076 1.00 92.25 90 TRP A O 1
ATOM 714 N N . ARG A 1 91 ? -15.654 6.261 4.704 1.00 92.50 91 ARG A N 1
ATOM 715 C CA . ARG A 1 91 ? -16.613 5.715 3.732 1.00 92.50 91 ARG A CA 1
ATOM 716 C C . ARG A 1 91 ? -18.037 6.164 4.048 1.00 92.50 91 ARG A C 1
ATOM 718 O O . ARG A 1 91 ? -18.743 6.555 3.124 1.00 92.50 91 ARG A O 1
ATOM 725 N N . LEU A 1 92 ? -18.428 6.149 5.318 1.00 92.12 92 LEU A N 1
ATOM 726 C CA . LEU A 1 92 ? -19.735 6.614 5.764 1.00 92.12 92 LEU A CA 1
ATOM 727 C C . LEU A 1 92 ? -19.899 8.126 5.553 1.00 92.12 92 LEU A C 1
ATOM 729 O O . LEU A 1 92 ? -20.861 8.545 4.920 1.00 92.12 92 LEU A O 1
ATOM 733 N N . ARG A 1 93 ? -18.915 8.943 5.950 1.00 91.25 93 ARG A N 1
ATOM 734 C CA . ARG A 1 93 ? -18.928 10.403 5.730 1.00 91.25 93 ARG A CA 1
ATOM 735 C C . ARG A 1 93 ? -19.088 10.796 4.262 1.00 91.25 93 ARG A C 1
ATOM 737 O O . ARG A 1 93 ? -19.756 11.776 3.963 1.00 91.25 93 ARG A O 1
ATOM 744 N N . ARG A 1 94 ? -18.528 10.018 3.329 1.00 91.50 94 ARG A N 1
ATOM 745 C CA . ARG A 1 94 ? -18.681 10.256 1.879 1.00 91.50 94 ARG A CA 1
ATOM 746 C C . ARG A 1 94 ? -20.113 10.088 1.358 1.00 91.50 94 ARG A C 1
ATOM 748 O O . ARG A 1 94 ? -20.365 10.478 0.222 1.00 91.50 94 ARG A O 1
ATOM 755 N N . LYS A 1 95 ? -21.026 9.507 2.144 1.00 91.50 95 LYS A N 1
ATOM 756 C CA . LYS A 1 95 ? -22.456 9.432 1.811 1.00 91.50 95 LYS A CA 1
ATOM 757 C C . LYS A 1 95 ? -23.232 10.690 2.207 1.00 91.50 95 LYS A C 1
ATOM 759 O O . LYS A 1 95 ? -24.331 10.893 1.701 1.00 91.50 95 LYS A O 1
ATOM 764 N N . CYS A 1 96 ? -22.679 11.531 3.080 1.00 89.94 96 CYS A N 1
ATOM 765 C CA . CYS A 1 96 ? -23.297 12.803 3.429 1.00 89.94 96 CYS A CA 1
ATOM 766 C C . CYS A 1 96 ? -23.277 13.766 2.221 1.00 89.94 96 CYS A C 1
ATOM 768 O O . CYS A 1 96 ? -22.306 13.760 1.453 1.00 89.94 96 CYS A O 1
ATOM 770 N N . PRO A 1 97 ? -24.325 14.592 2.029 1.00 91.25 97 PRO A N 1
ATOM 771 C CA . PRO A 1 97 ? -24.342 15.650 1.020 1.00 91.25 97 PRO A CA 1
ATOM 772 C C . PRO A 1 97 ? -23.122 16.576 1.123 1.00 91.25 97 PRO A C 1
ATOM 774 O O . PRO A 1 97 ? -22.595 16.807 2.207 1.00 91.25 97 PRO A O 1
ATOM 777 N N . ARG A 1 98 ? -22.653 17.117 -0.009 1.00 87.94 98 ARG A N 1
ATOM 778 C CA . ARG A 1 98 ? -21.430 17.948 -0.042 1.00 87.94 98 ARG A CA 1
ATOM 779 C C . ARG A 1 98 ? -21.590 19.306 0.641 1.00 87.94 98 ARG A C 1
ATOM 781 O O . ARG A 1 98 ? -20.593 19.904 1.020 1.00 87.94 98 ARG A O 1
ATOM 788 N N . ASP A 1 99 ? -22.819 19.791 0.719 1.00 88.94 99 ASP A N 1
ATOM 789 C CA . ASP A 1 99 ? -23.241 21.027 1.374 1.00 88.94 99 ASP A CA 1
ATOM 790 C C . ASP A 1 99 ? -23.586 20.827 2.858 1.00 88.94 99 ASP A C 1
ATOM 792 O O . ASP A 1 99 ? -23.894 21.795 3.547 1.00 88.94 99 ASP A O 1
ATOM 796 N N . MET A 1 100 ? -23.520 19.588 3.357 1.00 86.38 100 MET A N 1
ATOM 797 C CA . MET A 1 100 ? -23.733 19.272 4.765 1.00 86.38 100 MET A CA 1
ATOM 798 C C . MET A 1 100 ? -22.480 19.576 5.586 1.00 86.38 100 MET A C 1
ATOM 800 O O . MET A 1 100 ? -21.375 19.135 5.255 1.00 86.38 100 MET A O 1
ATOM 804 N N . GLU A 1 101 ? -22.672 20.258 6.712 1.00 83.62 101 GLU A N 1
ATOM 805 C CA . GLU A 1 101 ? -21.602 20.518 7.669 1.00 83.62 101 GLU A CA 1
ATOM 806 C C . GLU A 1 101 ? -21.067 19.218 8.285 1.00 83.62 101 GLU A C 1
ATOM 808 O O . GLU A 1 101 ? -21.804 18.260 8.550 1.00 83.62 101 GLU A O 1
ATOM 813 N N . ARG A 1 102 ? -19.760 19.186 8.577 1.00 81.81 102 ARG A N 1
ATOM 814 C CA . ARG A 1 102 ? -19.096 17.991 9.134 1.00 81.81 102 ARG A CA 1
ATOM 815 C C . ARG A 1 102 ? -19.768 17.513 10.425 1.00 81.81 102 ARG A C 1
ATOM 817 O O . ARG A 1 102 ? -19.903 16.306 10.635 1.00 81.81 102 ARG A O 1
ATOM 824 N N . TYR A 1 103 ? -20.184 18.455 11.272 1.00 83.69 103 TYR A N 1
ATOM 825 C CA . TYR A 1 103 ? -20.862 18.174 12.535 1.00 83.69 103 TYR A CA 1
ATOM 826 C C . TYR A 1 103 ? -22.221 17.495 12.322 1.00 83.69 103 TYR A C 1
ATOM 828 O O . TYR A 1 103 ? -22.503 16.472 12.946 1.00 83.69 103 TYR A O 1
ATOM 836 N N . GLU A 1 104 ? -23.025 18.004 11.384 1.00 84.62 104 GLU A N 1
ATOM 837 C CA . GLU A 1 104 ? -24.338 17.440 11.050 1.00 84.62 104 GLU A CA 1
ATOM 838 C C . GLU A 1 104 ? -24.201 15.991 10.561 1.00 84.62 104 GLU A C 1
ATOM 840 O O . GLU A 1 104 ? -24.891 15.098 11.054 1.00 84.62 104 GLU A O 1
ATOM 845 N N . CYS A 1 105 ? -23.235 15.728 9.676 1.00 89.25 105 CYS A N 1
ATOM 846 C CA . CYS A 1 105 ? -22.947 14.378 9.192 1.00 89.25 105 CYS A CA 1
ATOM 847 C C . CYS A 1 105 ? -22.545 13.422 10.331 1.00 89.25 105 CYS A C 1
ATOM 849 O O . CYS A 1 105 ? -23.052 12.303 10.417 1.00 89.25 105 CYS A O 1
ATOM 851 N N . ASN A 1 106 ? -21.665 13.856 11.240 1.00 90.44 106 ASN A N 1
ATOM 852 C CA . ASN A 1 106 ? -21.247 13.049 12.390 1.00 90.44 106 ASN A CA 1
ATOM 853 C C . ASN A 1 106 ? -22.411 12.757 13.358 1.00 90.44 106 ASN A C 1
ATOM 855 O O . ASN A 1 106 ? -22.499 11.649 13.890 1.00 90.44 106 ASN A O 1
ATOM 859 N N . SER A 1 107 ? -23.320 13.716 13.556 1.00 88.00 107 SER A N 1
ATOM 860 C CA . SER A 1 107 ? -24.523 13.530 14.374 1.00 88.00 107 SER A CA 1
ATOM 861 C C . SER A 1 107 ? -25.459 12.474 13.773 1.00 88.00 107 SER A C 1
ATOM 863 O O . SER A 1 107 ? -25.853 11.528 14.461 1.00 88.00 107 SER A O 1
ATOM 865 N N . LEU A 1 108 ? -25.718 12.546 12.460 1.00 89.75 108 LEU A N 1
ATOM 866 C CA . LEU A 1 108 ? -26.513 11.542 11.742 1.00 89.75 108 LEU A CA 1
ATOM 867 C C . LEU A 1 108 ? -25.875 10.148 11.802 1.00 89.75 108 LEU A C 1
ATOM 869 O O . LEU A 1 108 ? -26.578 9.151 11.949 1.00 89.75 108 LEU A O 1
ATOM 873 N N . LEU A 1 109 ? -24.543 10.056 11.743 1.00 91.50 109 LEU A N 1
ATOM 874 C CA . LEU A 1 109 ? -23.831 8.785 11.905 1.00 91.50 109 LEU A CA 1
ATOM 875 C C . LEU A 1 109 ? -24.021 8.183 13.295 1.00 91.50 109 LEU A C 1
ATOM 877 O O . LEU A 1 109 ? -24.270 6.983 13.416 1.00 91.50 109 LEU A O 1
ATOM 881 N N . ARG A 1 110 ? -23.927 9.006 14.344 1.00 91.50 110 ARG A N 1
ATOM 882 C CA . ARG A 1 110 ? -24.190 8.563 15.715 1.00 91.50 110 ARG A CA 1
ATOM 883 C C . ARG A 1 110 ? -25.629 8.074 15.857 1.00 91.50 110 ARG A C 1
ATOM 885 O O . ARG A 1 110 ? -25.838 7.010 16.430 1.00 91.50 110 ARG A O 1
ATOM 892 N N . GLN A 1 111 ? -26.600 8.800 15.304 1.00 89.81 111 GLN A N 1
ATOM 893 C CA . GLN A 1 111 ? -28.007 8.392 15.322 1.00 89.81 111 GLN A CA 1
ATOM 894 C C . GLN A 1 111 ? -28.231 7.061 14.596 1.00 89.81 111 GLN A C 1
ATOM 896 O O . GLN A 1 111 ? -28.840 6.156 15.162 1.00 89.81 111 GLN A O 1
ATOM 901 N N . TYR A 1 112 ? -27.650 6.893 13.405 1.00 91.50 112 TYR A N 1
ATOM 902 C CA . TYR A 1 112 ? -27.687 5.622 12.684 1.00 91.50 112 TYR A CA 1
ATOM 903 C C . TYR A 1 112 ? -27.138 4.467 13.525 1.00 91.50 112 TYR A C 1
ATOM 905 O O . TYR A 1 112 ? -27.763 3.416 13.593 1.00 91.50 112 TYR A O 1
ATOM 913 N N . ILE A 1 113 ? -26.005 4.648 14.213 1.00 92.56 113 ILE A N 1
ATOM 914 C CA . ILE A 1 113 ? -25.458 3.617 15.109 1.00 92.56 113 ILE A CA 1
ATOM 915 C C . ILE A 1 113 ? -26.436 3.302 16.250 1.00 92.56 113 ILE A C 1
ATOM 917 O O . ILE A 1 113 ? -26.649 2.130 16.565 1.00 92.56 113 ILE A O 1
ATOM 921 N N . MET A 1 114 ? -27.038 4.330 16.854 1.00 90.94 114 MET A N 1
ATOM 922 C CA . MET A 1 114 ? -27.983 4.165 17.961 1.00 90.94 114 MET A CA 1
ATOM 923 C C . MET A 1 114 ? -29.234 3.372 17.570 1.00 90.94 114 MET A C 1
ATOM 925 O O . MET A 1 114 ? -29.710 2.576 18.379 1.00 90.94 114 MET A O 1
ATOM 929 N N . GLU A 1 115 ? -29.731 3.559 16.346 1.00 90.50 115 GLU A N 1
ATOM 930 C CA . GLU A 1 115 ? -30.944 2.911 15.830 1.00 90.50 115 GLU A CA 1
ATOM 931 C C . GLU A 1 115 ? -30.672 1.548 15.177 1.00 90.50 115 GLU A C 1
ATOM 933 O O . GLU A 1 115 ? -31.474 0.620 15.290 1.00 90.50 115 GLU A O 1
ATOM 938 N N . ARG A 1 116 ? -29.529 1.397 14.499 1.00 89.94 116 ARG A N 1
ATOM 939 C CA . ARG A 1 116 ? -29.183 0.188 13.738 1.00 89.94 116 ARG A CA 1
ATOM 940 C C . ARG A 1 116 ? -28.781 -0.989 14.620 1.00 89.94 116 ARG A 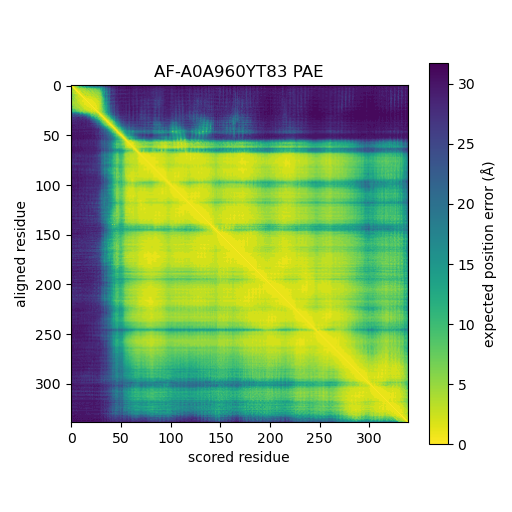C 1
ATOM 942 O O . ARG A 1 116 ? -28.961 -2.143 14.210 1.00 89.94 116 ARG A O 1
ATOM 949 N N . PHE A 1 117 ? -28.165 -0.713 15.765 1.00 91.56 117 PHE A N 1
ATOM 950 C CA . PHE A 1 117 ? -27.633 -1.722 16.676 1.00 91.56 117 PHE A CA 1
ATOM 951 C C . PHE A 1 117 ? -28.491 -1.798 17.943 1.00 91.56 117 PHE A C 1
ATOM 953 O O . PHE A 1 117 ? -29.055 -0.804 18.392 1.00 91.56 117 PHE A O 1
ATOM 960 N N . ALA A 1 118 ? -28.594 -2.989 18.532 1.00 93.12 118 ALA A N 1
ATOM 961 C CA . ALA A 1 118 ? -29.279 -3.166 19.808 1.00 93.12 118 ALA A CA 1
ATOM 962 C C . ALA A 1 118 ? -28.386 -2.721 20.978 1.00 93.12 118 ALA A C 1
ATOM 964 O O . ALA A 1 118 ? -27.158 -2.710 20.867 1.00 93.12 118 ALA A O 1
ATOM 965 N N . GLU A 1 119 ? -28.990 -2.395 22.121 1.00 93.38 119 GLU A N 1
ATOM 966 C CA . GLU A 1 119 ? -28.229 -2.260 23.367 1.00 93.38 119 GLU A CA 1
ATOM 967 C C . GLU A 1 119 ? -27.644 -3.621 23.798 1.00 93.38 119 GLU A C 1
ATOM 969 O O . GLU A 1 119 ? -28.313 -4.645 23.628 1.00 93.38 119 GLU A O 1
ATOM 974 N N . PRO A 1 120 ? -26.425 -3.663 24.377 1.00 95.31 120 PRO A N 1
ATOM 975 C CA . PRO A 1 120 ? -25.555 -2.529 24.728 1.00 95.31 120 PRO A CA 1
ATOM 976 C C . PRO A 1 120 ? -24.619 -2.071 23.593 1.00 95.31 120 PRO A C 1
ATOM 9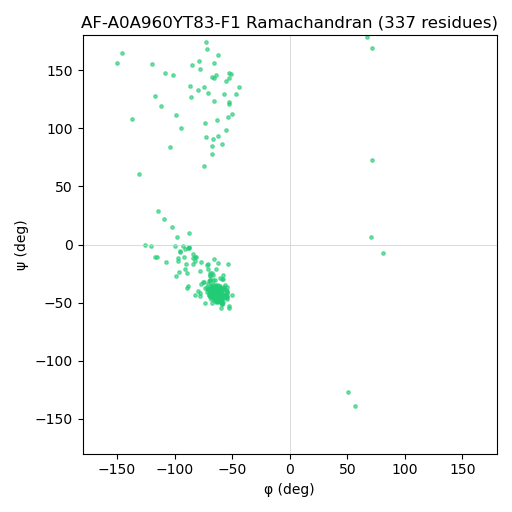78 O O . PRO A 1 120 ? -23.848 -1.126 23.763 1.00 95.31 120 PRO A O 1
ATOM 981 N N . ASP A 1 121 ? -24.640 -2.752 22.453 1.00 95.50 121 ASP A N 1
ATOM 982 C CA . ASP A 1 121 ? -23.644 -2.605 21.392 1.00 95.50 121 ASP A CA 1
ATOM 983 C C . ASP A 1 121 ? -23.705 -1.255 20.676 1.00 95.50 121 ASP A C 1
ATOM 985 O O . ASP A 1 121 ? -22.669 -0.689 20.320 1.00 95.50 121 ASP A O 1
ATOM 989 N N . ASN A 1 122 ? -24.905 -0.698 20.517 1.00 93.12 122 ASN A N 1
ATOM 990 C CA . ASN A 1 122 ? -25.084 0.645 19.975 1.00 93.12 122 ASN A CA 1
ATOM 991 C C . ASN A 1 122 ? -24.329 1.710 20.786 1.00 93.12 122 ASN A C 1
ATOM 993 O O . ASN A 1 122 ? -23.602 2.516 20.210 1.00 93.12 122 ASN A O 1
ATOM 997 N N . LYS A 1 123 ? -24.415 1.660 22.120 1.00 93.88 123 LYS A N 1
ATOM 998 C CA . LYS A 1 123 ? -23.730 2.568 23.045 1.00 93.88 123 LYS A CA 1
ATOM 999 C C . LYS A 1 123 ? -22.220 2.400 22.948 1.00 93.88 123 LYS A C 1
ATOM 1001 O O . LYS A 1 123 ? -21.509 3.400 22.922 1.00 93.88 123 LYS A O 1
ATOM 1006 N N . LYS A 1 124 ? -21.726 1.163 22.829 1.00 95.44 124 LYS A N 1
ATOM 1007 C CA . LYS A 1 124 ? -20.291 0.887 22.653 1.00 95.44 124 LYS A CA 1
ATOM 1008 C C . LYS A 1 124 ? -19.753 1.507 21.360 1.00 95.44 124 LYS A C 1
ATOM 1010 O O . LYS A 1 124 ? -18.750 2.214 21.399 1.00 95.44 124 LYS A O 1
ATOM 1015 N N . LEU A 1 125 ? -20.433 1.298 20.230 1.00 94.75 125 LEU A N 1
ATOM 1016 C CA . LEU A 1 125 ? -20.025 1.866 18.937 1.00 94.75 125 LEU A CA 1
ATOM 1017 C C . LEU A 1 125 ? -20.169 3.386 18.894 1.00 94.75 125 LEU A C 1
ATOM 1019 O O . LEU A 1 125 ? -19.288 4.067 18.375 1.00 94.75 125 LEU A O 1
ATOM 1023 N N . ALA A 1 126 ? -21.257 3.925 19.445 1.00 92.75 126 ALA A N 1
ATOM 1024 C CA . ALA A 1 126 ? -21.473 5.363 19.511 1.00 92.75 126 ALA A CA 1
ATOM 1025 C C . ALA A 1 126 ? -20.403 6.038 20.376 1.00 92.75 126 ALA A C 1
ATOM 1027 O O . ALA A 1 126 ? -19.868 7.071 19.983 1.00 92.75 126 ALA A O 1
ATOM 1028 N N . ASN A 1 127 ? -20.037 5.432 21.509 1.00 93.75 127 ASN A N 1
ATOM 1029 C CA . ASN A 1 127 ? -18.948 5.921 22.346 1.00 93.75 127 ASN A CA 1
ATOM 1030 C C . ASN A 1 127 ? -17.601 5.870 21.609 1.00 93.75 127 ASN A C 1
ATOM 1032 O O . ASN A 1 127 ? -16.867 6.853 21.626 1.00 93.75 127 ASN A O 1
ATOM 1036 N N . LEU A 1 128 ? -17.301 4.776 20.901 1.00 95.06 128 LEU A N 1
ATOM 1037 C CA . LEU A 1 128 ? -16.080 4.665 20.097 1.00 95.06 128 LEU A CA 1
ATOM 1038 C C . LEU A 1 128 ? -16.005 5.750 19.012 1.00 95.06 128 LEU A C 1
ATOM 1040 O O . LEU A 1 128 ? -14.956 6.366 18.826 1.00 95.06 128 LEU A O 1
ATOM 1044 N N . LEU A 1 129 ? -17.125 6.021 18.331 1.00 94.69 129 LEU A N 1
ATOM 1045 C CA . LEU A 1 129 ? -17.231 7.118 17.372 1.00 94.69 129 LEU A CA 1
ATOM 1046 C C . LEU A 1 129 ? -16.946 8.459 18.054 1.00 94.69 129 LEU A C 1
ATOM 1048 O O . LEU A 1 129 ? -16.065 9.180 17.603 1.00 94.69 129 LEU A O 1
ATOM 1052 N N . VAL A 1 130 ? -17.650 8.785 19.140 1.00 92.56 130 VAL A N 1
ATOM 1053 C CA . VAL A 1 130 ? -17.489 10.067 19.848 1.00 92.56 130 VAL A CA 1
ATOM 1054 C C . VAL A 1 130 ? -16.053 10.259 20.338 1.00 92.56 130 VAL A C 1
ATOM 1056 O O . VAL A 1 130 ? -15.487 11.331 20.134 1.00 92.56 130 VAL A O 1
ATOM 1059 N N . GLN A 1 131 ? -15.430 9.232 20.921 1.00 93.94 131 GLN A N 1
ATOM 1060 C CA . GLN A 1 131 ? -14.024 9.293 21.329 1.00 93.94 131 GLN A CA 1
ATOM 1061 C C . GLN A 1 131 ? -13.105 9.560 20.130 1.00 93.94 131 GLN A C 1
ATOM 1063 O O . GLN A 1 131 ? -12.215 10.403 20.216 1.00 93.94 131 GLN A O 1
ATOM 1068 N N . TYR A 1 132 ? -13.344 8.907 18.989 1.00 95.44 132 TYR A N 1
ATOM 1069 C CA . TYR A 1 132 ? -12.578 9.169 17.773 1.00 95.44 132 TYR A CA 1
ATOM 1070 C C . TYR A 1 132 ? -12.754 10.598 17.242 1.00 95.44 132 TYR A C 1
ATOM 1072 O O . TYR A 1 132 ? -11.776 11.214 16.828 1.00 95.44 132 TYR A O 1
ATOM 1080 N N . LEU A 1 133 ? -13.970 11.152 17.282 1.00 92.69 133 LEU A N 1
ATOM 1081 C CA . LEU A 1 133 ? -14.227 12.537 16.873 1.00 92.69 133 LEU A CA 1
ATOM 1082 C C . LEU A 1 133 ? -13.491 13.541 17.768 1.00 92.69 133 LEU A C 1
ATOM 1084 O O . LEU A 1 133 ? -12.847 14.453 17.253 1.00 92.69 133 LEU A O 1
ATOM 1088 N N . LYS A 1 134 ? -13.518 13.327 19.091 1.00 92.38 134 LYS A N 1
ATOM 1089 C CA . LYS A 1 134 ? -12.756 14.137 20.055 1.00 92.38 134 LYS A CA 1
ATOM 1090 C C . LYS A 1 134 ? -11.250 14.055 19.766 1.00 92.38 134 LYS A C 1
ATOM 1092 O O . LYS A 1 134 ? -10.577 15.078 19.728 1.00 92.38 134 LYS A O 1
ATOM 1097 N N . TYR A 1 135 ? -10.731 12.863 19.464 1.00 95.12 135 TYR A N 1
ATOM 1098 C CA . TYR A 1 135 ? -9.342 12.699 19.026 1.00 95.12 135 TYR A CA 1
ATOM 1099 C C . TYR A 1 135 ? -9.034 13.453 17.725 1.00 95.12 135 TYR A C 1
ATOM 1101 O O . TYR A 1 135 ? -7.998 14.105 17.643 1.00 95.12 135 TYR A O 1
ATOM 1109 N N . GLU A 1 136 ? -9.899 13.397 16.703 1.00 93.00 136 GLU A N 1
ATOM 1110 C CA . GLU A 1 136 ? -9.684 14.155 15.461 1.00 93.00 136 GLU A CA 1
ATOM 1111 C C . GLU A 1 136 ? -9.541 15.656 15.741 1.00 93.00 136 GLU A C 1
ATOM 1113 O O . GLU A 1 136 ? -8.638 16.286 15.193 1.00 93.00 136 GLU A O 1
ATOM 1118 N N . GLU A 1 137 ? -10.395 16.218 16.599 1.00 89.88 137 GLU A N 1
ATOM 1119 C CA . GLU A 1 137 ? -10.327 17.623 17.015 1.00 89.88 137 GLU A CA 1
ATOM 1120 C C . GLU A 1 137 ? -9.016 17.940 17.745 1.00 89.88 137 GLU A C 1
ATOM 1122 O O . GLU A 1 137 ? -8.327 18.890 17.362 1.00 89.88 137 GLU A O 1
ATOM 1127 N N . GLU A 1 138 ? -8.612 17.123 18.720 1.00 91.19 138 GLU A N 1
ATOM 1128 C CA . GLU A 1 138 ? -7.327 17.278 19.416 1.00 91.19 138 GLU A CA 1
ATOM 1129 C C . GLU A 1 138 ? -6.142 17.238 18.440 1.00 91.19 138 GLU A C 1
ATOM 1131 O O . GLU A 1 138 ? -5.251 18.091 18.476 1.00 91.19 138 GLU A O 1
ATOM 1136 N N . MET A 1 139 ? -6.162 16.310 17.482 1.00 92.06 139 MET A N 1
ATOM 1137 C CA . MET A 1 139 ? -5.104 16.186 16.481 1.00 92.06 139 MET A CA 1
ATOM 1138 C C . MET A 1 139 ? -5.032 17.374 15.518 1.00 92.06 139 MET A C 1
ATOM 1140 O O . MET A 1 139 ? -3.945 17.662 15.020 1.00 92.06 139 MET A O 1
ATOM 1144 N N . THR A 1 140 ? -6.130 18.099 15.267 1.00 88.56 140 THR A N 1
ATOM 1145 C CA . THR A 1 140 ? -6.060 19.343 14.470 1.00 88.56 140 THR A CA 1
ATOM 1146 C C . THR A 1 140 ? -5.305 20.466 15.178 1.00 88.56 140 THR A C 1
ATOM 1148 O O . THR A 1 140 ? -4.780 21.363 14.520 1.00 88.56 140 THR A O 1
ATOM 1151 N N . ARG A 1 141 ? -5.245 20.420 16.513 1.00 87.38 141 ARG A N 1
ATOM 1152 C CA . ARG A 1 141 ? -4.579 21.423 17.356 1.00 87.38 141 ARG A CA 1
ATOM 1153 C C . ARG A 1 141 ? -3.166 21.007 17.749 1.00 87.38 141 ARG A C 1
ATOM 1155 O O . ARG A 1 141 ? -2.399 21.843 18.227 1.00 87.38 141 ARG A O 1
ATOM 1162 N N . LEU A 1 142 ? -2.816 19.736 17.549 1.00 88.62 142 LEU A N 1
ATOM 1163 C CA . LEU A 1 142 ? -1.494 19.214 17.850 1.00 88.62 142 LEU A CA 1
ATOM 1164 C C . LEU A 1 142 ? -0.438 19.909 16.982 1.00 88.62 142 LEU A C 1
ATOM 1166 O O . LEU A 1 142 ? -0.296 19.641 15.790 1.00 88.62 142 LEU A O 1
ATOM 1170 N N . ASN A 1 143 ? 0.346 20.778 17.613 1.00 88.50 143 ASN A N 1
ATOM 1171 C CA . ASN A 1 143 ? 1.472 21.436 16.972 1.00 88.50 143 ASN A CA 1
ATOM 1172 C C . ASN A 1 143 ? 2.760 20.648 17.242 1.00 88.50 143 ASN A C 1
ATOM 1174 O O . ASN A 1 143 ? 3.351 20.748 18.318 1.00 88.50 143 ASN A O 1
ATOM 1178 N N . LEU A 1 144 ? 3.185 19.845 16.267 1.00 89.38 144 LEU A N 1
ATOM 1179 C CA . LEU A 1 144 ? 4.466 19.139 16.313 1.00 89.38 144 LEU A CA 1
ATOM 1180 C C . LEU A 1 144 ? 5.578 20.031 15.757 1.00 89.38 144 LEU A C 1
ATOM 1182 O O . LEU A 1 144 ? 5.408 20.634 14.696 1.00 89.38 144 LEU A O 1
ATOM 1186 N N . SER A 1 145 ? 6.729 20.061 16.439 1.00 90.31 145 SER A N 1
ATOM 1187 C CA . SER A 1 145 ? 7.890 20.851 16.007 1.00 90.31 145 SER A CA 1
ATOM 1188 C C . SER A 1 145 ? 8.275 20.558 14.553 1.00 90.31 145 SER A C 1
ATOM 1190 O O . SER A 1 145 ? 8.223 19.413 14.094 1.00 90.31 145 SER A O 1
ATOM 1192 N N . ASN A 1 146 ? 8.698 21.609 13.844 1.00 89.50 146 ASN A N 1
ATOM 1193 C CA . ASN A 1 146 ? 9.175 21.497 12.471 1.00 89.50 146 ASN A CA 1
ATOM 1194 C C . ASN A 1 146 ? 10.525 20.801 12.325 1.00 89.50 146 ASN A C 1
ATOM 1196 O O . ASN A 1 146 ? 10.822 20.307 11.240 1.00 89.50 146 ASN A O 1
ATOM 1200 N N . ASP A 1 147 ? 11.263 20.683 13.425 1.00 94.19 147 ASP A N 1
ATOM 1201 C CA . ASP A 1 147 ? 12.584 20.060 13.463 1.00 94.19 147 ASP A CA 1
ATOM 1202 C C . ASP A 1 147 ? 12.520 18.528 13.562 1.00 94.19 147 ASP A C 1
ATOM 1204 O O . ASP A 1 147 ? 13.536 17.860 13.386 1.00 94.19 147 ASP A O 1
ATOM 1208 N N . LEU A 1 148 ? 11.336 17.961 13.829 1.00 93.75 148 LEU A N 1
ATOM 1209 C CA . LEU A 1 148 ? 11.150 16.514 13.911 1.00 93.75 148 LEU A CA 1
ATOM 1210 C C . LEU A 1 148 ? 11.166 15.872 12.522 1.00 93.75 148 LEU A C 1
ATOM 1212 O O . LEU A 1 148 ? 10.465 16.310 11.598 1.00 93.75 148 LEU A O 1
ATOM 1216 N N . THR A 1 149 ? 11.889 14.760 12.417 1.00 94.00 149 THR A N 1
ATOM 1217 C CA 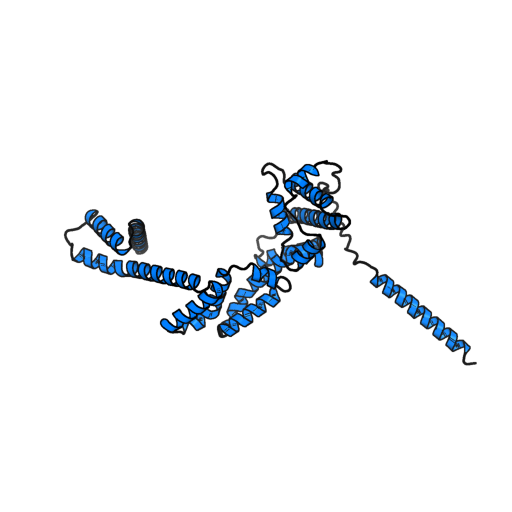. THR A 1 149 ? 11.818 13.837 11.283 1.00 94.00 149 THR A CA 1
ATOM 1218 C C . THR A 1 149 ? 10.418 13.227 11.154 1.00 94.00 149 THR A C 1
ATOM 1220 O O . THR A 1 149 ? 9.609 13.249 12.085 1.00 94.00 149 THR A O 1
ATOM 1223 N N . LEU A 1 150 ? 10.113 12.646 9.990 1.00 90.44 150 LEU A N 1
ATOM 1224 C CA . LEU A 1 150 ? 8.831 11.966 9.772 1.00 90.44 150 LEU A CA 1
ATOM 1225 C C . LEU A 1 150 ? 8.597 10.831 10.783 1.00 90.44 150 LEU A C 1
ATOM 1227 O O . LEU A 1 150 ? 7.484 10.692 11.285 1.00 90.44 150 LEU A O 1
ATOM 1231 N N . GLU A 1 151 ? 9.643 10.080 11.134 1.00 91.50 151 GLU A N 1
ATOM 1232 C CA . GLU A 1 151 ? 9.556 8.994 12.117 1.00 91.50 151 GLU A CA 1
ATOM 1233 C C . GLU A 1 151 ? 9.294 9.508 13.533 1.00 91.50 151 GLU A C 1
ATOM 1235 O O . GLU A 1 151 ? 8.450 8.964 14.241 1.00 91.50 151 GLU A O 1
ATOM 1240 N N . GLU A 1 152 ? 9.956 10.591 13.943 1.00 94.75 152 GLU A N 1
ATOM 1241 C CA . GLU A 1 152 ? 9.720 11.198 15.258 1.00 94.75 152 GLU A CA 1
ATOM 1242 C C . GLU A 1 152 ? 8.312 11.789 15.359 1.00 94.75 152 GLU A C 1
ATOM 1244 O O . GLU A 1 152 ? 7.643 11.635 16.381 1.00 94.75 152 GLU A O 1
ATOM 1249 N N . ARG A 1 153 ? 7.814 12.409 14.281 1.00 93.94 153 ARG A N 1
ATOM 1250 C CA . ARG A 1 153 ? 6.422 12.874 14.216 1.00 93.94 153 ARG A CA 1
ATOM 1251 C C . ARG A 1 153 ? 5.450 11.713 14.340 1.00 93.94 153 ARG A C 1
ATOM 1253 O O . ARG A 1 153 ? 4.491 11.807 15.101 1.00 93.94 153 ARG A O 1
ATOM 1260 N N . TYR A 1 154 ? 5.696 10.620 13.622 1.00 94.25 154 TYR A N 1
ATOM 1261 C CA . TYR A 1 154 ? 4.846 9.439 13.699 1.00 94.25 154 TYR A CA 1
ATOM 1262 C C . TYR A 1 154 ? 4.870 8.809 15.096 1.00 94.25 154 TYR A C 1
ATOM 1264 O O . TYR A 1 154 ? 3.820 8.461 15.631 1.00 94.25 154 TYR A O 1
ATOM 1272 N N . ALA A 1 155 ? 6.041 8.726 15.733 1.00 95.25 155 ALA A N 1
ATOM 1273 C CA . ALA A 1 155 ? 6.177 8.262 17.111 1.00 95.25 155 ALA A CA 1
ATOM 1274 C C . ALA A 1 155 ? 5.385 9.136 18.100 1.00 95.25 155 ALA A C 1
ATOM 1276 O O . ALA A 1 155 ? 4.642 8.591 18.913 1.00 95.25 155 ALA A O 1
ATOM 1277 N N . ALA A 1 156 ? 5.451 10.465 17.973 1.00 94.88 156 ALA A N 1
ATOM 1278 C CA . ALA A 1 156 ? 4.672 11.382 18.806 1.00 94.88 156 ALA A CA 1
ATOM 1279 C C . ALA A 1 156 ? 3.153 11.217 18.602 1.00 94.88 156 ALA A C 1
ATOM 1281 O O . ALA A 1 156 ? 2.384 11.237 19.563 1.00 94.88 156 ALA A O 1
ATOM 1282 N N . ILE A 1 157 ? 2.701 11.002 17.359 1.00 95.75 157 ILE A N 1
ATOM 1283 C CA . ILE A 1 157 ? 1.289 10.706 17.058 1.00 95.75 157 ILE A CA 1
ATOM 1284 C C . ILE A 1 157 ? 0.872 9.380 17.703 1.00 95.75 157 ILE A C 1
ATOM 1286 O O . ILE A 1 157 ? -0.197 9.298 18.309 1.00 95.75 157 ILE A O 1
ATOM 1290 N N . ARG A 1 158 ? 1.712 8.344 17.590 1.00 96.81 158 ARG A N 1
ATOM 1291 C CA . ARG A 1 158 ? 1.477 7.036 18.209 1.00 96.81 158 ARG A CA 1
ATOM 1292 C C . ARG A 1 158 ? 1.338 7.149 19.719 1.00 96.81 158 ARG A C 1
ATOM 1294 O O . ARG A 1 158 ? 0.375 6.608 20.251 1.00 96.81 158 ARG A O 1
ATOM 1301 N N . GLU A 1 159 ? 2.237 7.867 20.385 1.00 96.12 159 GLU A N 1
ATOM 1302 C CA . GLU A 1 159 ? 2.179 8.118 21.829 1.00 96.12 159 GLU A CA 1
ATOM 1303 C C . GLU A 1 159 ? 0.884 8.841 22.217 1.00 96.12 159 GLU A C 1
ATOM 1305 O O . GLU A 1 159 ? 0.153 8.367 23.086 1.00 96.12 159 GLU A O 1
ATOM 1310 N N . LYS A 1 160 ? 0.517 9.903 21.487 1.00 95.31 160 LYS A N 1
ATOM 1311 C CA . LYS A 1 160 ? -0.740 10.627 21.725 1.00 95.31 160 LYS A CA 1
ATOM 1312 C C . LYS A 1 160 ? -1.982 9.757 21.555 1.00 95.31 160 LYS A C 1
ATOM 1314 O O . LYS A 1 160 ? -2.931 9.906 22.319 1.00 95.31 160 LYS A O 1
ATOM 1319 N N . ARG A 1 161 ? -1.985 8.809 20.611 1.00 97.19 161 ARG A N 1
ATOM 1320 C CA . ARG A 1 161 ? -3.078 7.828 20.482 1.00 97.19 161 ARG A CA 1
ATOM 1321 C C . ARG A 1 161 ? -3.211 6.960 21.738 1.00 97.19 161 ARG A C 1
ATOM 1323 O O . ARG A 1 161 ? -4.333 6.715 22.162 1.00 97.19 161 ARG A O 1
ATOM 1330 N N . ARG A 1 162 ? -2.105 6.521 22.349 1.00 97.62 162 ARG A N 1
ATOM 1331 C CA . ARG A 1 162 ? -2.145 5.708 23.583 1.00 97.62 162 ARG A CA 1
ATOM 1332 C C . ARG A 1 162 ? -2.564 6.535 24.786 1.00 97.62 162 ARG A C 1
ATOM 1334 O O . ARG A 1 162 ? -3.366 6.064 25.578 1.00 97.62 162 ARG A O 1
ATOM 1341 N N . GLU A 1 163 ? -2.071 7.764 24.897 1.00 95.25 163 GLU A N 1
ATOM 1342 C CA . GLU A 1 163 ? -2.496 8.694 25.947 1.00 95.25 163 GLU A CA 1
ATOM 1343 C C . GLU A 1 163 ? -4.008 8.950 25.886 1.00 95.25 163 GLU A C 1
ATOM 1345 O O . GLU A 1 163 ? -4.674 8.957 26.917 1.00 95.25 163 GLU A O 1
ATOM 1350 N N . PHE A 1 164 ? -4.556 9.110 24.677 1.00 95.00 164 PHE A N 1
ATOM 1351 C CA . PHE A 1 164 ? -5.969 9.421 24.480 1.00 95.00 164 PHE A CA 1
ATOM 1352 C C . PHE A 1 164 ? -6.894 8.203 24.637 1.00 95.00 164 PHE A C 1
ATOM 1354 O O . PHE A 1 164 ? -7.948 8.305 25.259 1.00 95.00 164 PHE A O 1
ATOM 1361 N N . PHE A 1 165 ? -6.531 7.053 24.059 1.00 96.06 165 PHE A N 1
ATOM 1362 C CA . PHE A 1 165 ? -7.416 5.881 23.965 1.00 96.06 165 PHE A CA 1
ATOM 1363 C C . PHE A 1 165 ? -7.044 4.722 24.900 1.00 96.06 165 PHE A C 1
ATOM 1365 O O . PHE A 1 165 ? -7.841 3.798 25.074 1.00 96.06 165 PHE A O 1
ATOM 1372 N N . GLY A 1 166 ? -5.837 4.724 25.464 1.00 97.06 166 GLY A N 1
ATOM 1373 C CA . GLY A 1 166 ? -5.214 3.528 26.025 1.00 97.06 166 GLY A CA 1
ATOM 1374 C C . GLY A 1 166 ? -4.761 2.538 24.945 1.00 97.06 166 GLY A C 1
ATOM 1375 O O . GLY A 1 166 ? -5.106 2.657 23.767 1.00 97.06 166 GLY A O 1
ATOM 1376 N N . ASP A 1 167 ? -3.982 1.537 25.353 1.00 96.69 167 ASP A N 1
ATOM 1377 C CA . ASP A 1 167 ? -3.330 0.607 24.423 1.00 96.69 167 ASP A CA 1
ATOM 1378 C C . ASP A 1 167 ? -4.322 -0.226 23.604 1.00 96.69 167 ASP A C 1
ATOM 1380 O O . ASP A 1 167 ? -4.187 -0.310 22.385 1.00 96.69 167 ASP A O 1
ATOM 1384 N N . GLU A 1 168 ? -5.339 -0.821 24.239 1.00 96.44 168 GLU A N 1
ATOM 1385 C CA . GLU A 1 168 ? -6.271 -1.724 23.549 1.00 96.44 168 GLU A CA 1
ATOM 1386 C C . GLU A 1 168 ? -7.083 -0.993 22.471 1.00 96.44 168 GLU A C 1
ATOM 1388 O O . GLU A 1 168 ? -7.162 -1.441 21.325 1.00 96.44 168 GLU A O 1
ATOM 1393 N N . THR A 1 169 ? -7.667 0.154 22.818 1.00 96.44 169 THR A N 1
ATOM 1394 C CA . THR A 1 169 ? -8.498 0.925 21.889 1.00 96.44 169 THR A CA 1
ATOM 1395 C C . THR A 1 169 ? -7.643 1.586 20.808 1.00 96.44 169 THR A C 1
ATOM 1397 O O . THR A 1 169 ? -8.036 1.583 19.640 1.00 96.44 169 THR A O 1
ATOM 1400 N N . ALA A 1 170 ? -6.444 2.086 21.141 1.00 98.00 170 ALA A N 1
ATOM 1401 C CA . ALA A 1 170 ? -5.511 2.589 20.133 1.00 98.00 170 ALA A CA 1
ATOM 1402 C C . ALA A 1 170 ? -5.112 1.483 19.143 1.00 98.00 170 ALA A C 1
ATOM 1404 O O . ALA A 1 170 ? -5.147 1.709 17.932 1.00 98.00 170 ALA A O 1
ATOM 1405 N N . GLN A 1 171 ? -4.812 0.277 19.635 1.00 97.75 171 GLN A N 1
ATOM 1406 C CA . GLN A 1 171 ? -4.497 -0.877 18.795 1.00 97.75 171 GLN A CA 1
ATOM 1407 C C . GLN A 1 171 ? -5.678 -1.259 17.894 1.00 97.75 171 GLN A C 1
ATOM 1409 O O . GLN A 1 171 ? -5.480 -1.523 16.710 1.00 97.75 171 GLN A O 1
ATOM 1414 N N . LEU A 1 172 ? -6.907 -1.239 18.416 1.00 97.56 172 LEU A N 1
ATOM 1415 C CA . LEU A 1 172 ? -8.117 -1.529 17.644 1.00 97.56 172 LEU A CA 1
ATOM 1416 C C . LEU A 1 172 ? -8.349 -0.526 16.501 1.00 97.56 172 LEU A C 1
ATOM 1418 O O . LEU A 1 172 ? -8.759 -0.918 15.407 1.00 97.56 172 LEU A O 1
ATOM 1422 N N . ILE A 1 173 ? -8.126 0.768 16.748 1.00 97.62 173 ILE A N 1
ATOM 1423 C CA . ILE A 1 173 ? -8.406 1.831 15.771 1.00 97.62 173 ILE A CA 1
ATOM 1424 C C . ILE A 1 173 ? -7.259 1.978 14.760 1.00 97.62 173 ILE A C 1
ATOM 1426 O O . ILE A 1 173 ? -7.514 2.120 13.559 1.00 97.62 173 ILE A O 1
ATOM 1430 N N . PHE A 1 174 ? -6.009 1.949 15.232 1.00 98.06 174 PHE A N 1
ATOM 1431 C CA . PHE A 1 174 ? -4.824 2.346 14.463 1.00 98.06 174 PHE A CA 1
ATOM 1432 C C . PHE A 1 174 ? -3.821 1.220 14.214 1.00 98.06 174 PHE A C 1
ATOM 1434 O O . PHE A 1 174 ? -2.933 1.391 13.381 1.00 98.06 174 PHE A O 1
ATOM 1441 N N . GLY A 1 175 ? -3.952 0.061 14.862 1.00 97.75 175 GLY A N 1
ATOM 1442 C CA . GLY A 1 175 ? -2.933 -0.989 14.812 1.00 97.75 175 GLY A CA 1
ATOM 1443 C C . GLY A 1 175 ? -2.609 -1.472 13.395 1.00 97.75 175 GLY A C 1
ATOM 1444 O O . GLY A 1 175 ? -1.444 -1.669 13.076 1.00 97.75 175 GLY A O 1
ATOM 1445 N N . LEU A 1 176 ? -3.600 -1.570 12.499 1.00 97.31 176 LEU A N 1
ATOM 1446 C CA . LEU A 1 176 ? -3.353 -1.919 11.092 1.00 97.31 176 LEU A CA 1
ATOM 1447 C C . LEU A 1 176 ? -2.481 -0.879 10.364 1.00 97.31 176 LEU A C 1
ATOM 1449 O O . LEU A 1 176 ? -1.653 -1.243 9.531 1.00 97.31 176 LEU A O 1
ATOM 1453 N N . GLU A 1 177 ? -2.709 0.412 10.615 1.00 96.94 177 GLU A N 1
ATOM 1454 C CA . GLU A 1 177 ? -1.910 1.500 10.034 1.00 96.94 177 GLU A CA 1
ATOM 1455 C C . GLU A 1 177 ? -0.478 1.437 10.570 1.00 96.94 177 GLU A C 1
ATOM 1457 O O . GLU A 1 177 ? 0.476 1.452 9.795 1.00 96.94 177 GLU A O 1
ATOM 1462 N N . GLU A 1 178 ? -0.346 1.284 11.883 1.00 97.31 178 GLU A N 1
ATOM 1463 C CA . GLU A 1 178 ? 0.937 1.272 12.579 1.00 97.31 178 GLU A CA 1
ATOM 1464 C C . GLU A 1 178 ? 1.785 0.059 12.200 1.00 97.31 178 GLU A C 1
ATOM 1466 O O . GLU A 1 178 ? 2.952 0.224 11.857 1.00 97.31 178 GLU A O 1
ATOM 1471 N N . SER A 1 179 ? 1.191 -1.133 12.114 1.00 97.38 179 SER A N 1
ATOM 1472 C CA . SER A 1 179 ? 1.879 -2.333 11.629 1.00 97.38 179 SER A CA 1
ATOM 1473 C C . SER A 1 179 ? 2.342 -2.204 10.174 1.00 97.38 179 SER A C 1
ATOM 1475 O O . SER A 1 179 ? 3.399 -2.721 9.810 1.00 97.38 179 SER A O 1
ATOM 1477 N N . LYS A 1 180 ? 1.583 -1.509 9.313 1.00 95.69 180 LYS A N 1
ATOM 1478 C CA . LYS A 1 180 ? 2.014 -1.238 7.930 1.00 95.69 180 LYS A CA 1
ATOM 1479 C C . LYS A 1 180 ? 3.161 -0.236 7.878 1.00 95.69 180 LYS A C 1
ATOM 1481 O O . LYS A 1 180 ? 4.081 -0.433 7.084 1.00 95.69 180 LYS A O 1
ATOM 1486 N N . HIS A 1 181 ? 3.107 0.809 8.704 1.00 95.06 181 HIS A N 1
ATOM 1487 C CA . HIS A 1 181 ? 4.194 1.780 8.839 1.00 95.06 181 HIS A CA 1
ATOM 1488 C C . HIS A 1 181 ? 5.475 1.094 9.322 1.00 95.06 181 HIS A C 1
ATOM 1490 O O . HIS A 1 181 ? 6.524 1.225 8.692 1.00 95.06 181 HIS A O 1
ATOM 1496 N N . ASP A 1 182 ? 5.374 0.280 10.374 1.00 94.06 182 ASP A N 1
ATOM 1497 C CA . ASP A 1 182 ? 6.506 -0.457 10.932 1.00 94.06 182 ASP A CA 1
ATOM 1498 C C . ASP A 1 182 ? 7.098 -1.451 9.926 1.00 94.06 182 ASP A C 1
ATOM 1500 O O . ASP A 1 182 ? 8.320 -1.496 9.774 1.00 94.06 182 ASP A O 1
ATOM 1504 N N . LEU A 1 183 ? 6.262 -2.184 9.176 1.00 95.81 183 LEU A N 1
ATOM 1505 C CA . LEU A 1 183 ? 6.741 -3.028 8.080 1.00 95.81 183 LEU A CA 1
ATOM 1506 C C . LEU A 1 183 ? 7.499 -2.196 7.040 1.00 95.81 183 LEU A C 1
ATOM 1508 O O . LEU A 1 183 ? 8.623 -2.551 6.699 1.00 95.81 183 LEU A O 1
ATOM 1512 N N . GLY A 1 184 ? 6.913 -1.095 6.557 1.00 93.31 184 GLY A N 1
ATOM 1513 C CA . GLY A 1 184 ? 7.526 -0.228 5.546 1.00 93.31 184 GLY A CA 1
ATOM 1514 C C . GLY A 1 184 ? 8.913 0.270 5.958 1.00 93.31 184 GLY A C 1
ATOM 1515 O O . GLY A 1 184 ? 9.855 0.185 5.172 1.00 93.31 184 GLY A O 1
ATOM 1516 N N . ARG A 1 185 ? 9.062 0.688 7.218 1.00 91.25 185 ARG A N 1
ATOM 1517 C CA . ARG A 1 185 ? 10.348 1.090 7.802 1.00 91.25 185 ARG A CA 1
ATOM 1518 C C . ARG A 1 185 ? 11.350 -0.067 7.849 1.00 91.25 185 ARG A C 1
ATOM 1520 O O . ARG A 1 185 ? 12.519 0.117 7.521 1.00 91.25 185 ARG A O 1
ATOM 1527 N N . SER A 1 186 ? 10.904 -1.259 8.242 1.00 94.81 186 SER A N 1
ATOM 1528 C CA . SER A 1 186 ? 11.769 -2.436 8.355 1.00 94.81 186 SER A CA 1
ATOM 1529 C C . SER A 1 186 ? 12.236 -3.001 7.009 1.00 94.81 186 SER A C 1
ATOM 1531 O O . SER A 1 186 ? 13.246 -3.701 6.978 1.00 94.81 186 SER A O 1
ATOM 1533 N N . VAL A 1 187 ? 11.551 -2.713 5.894 1.00 95.12 187 VAL A N 1
ATOM 1534 C CA . VAL A 1 187 ? 11.911 -3.262 4.572 1.00 95.12 187 VAL A CA 1
ATOM 1535 C C . VAL A 1 187 ? 13.285 -2.790 4.089 1.00 95.12 187 VAL A C 1
ATOM 1537 O O . VAL A 1 187 ? 14.035 -3.593 3.536 1.00 95.12 187 VAL A O 1
ATOM 1540 N N . GLU A 1 188 ? 13.646 -1.524 4.288 1.00 91.38 188 GLU A N 1
ATOM 1541 C CA . GLU A 1 188 ? 14.921 -0.998 3.778 1.00 91.38 188 GLU A CA 1
ATOM 1542 C C . GLU A 1 188 ? 16.129 -1.580 4.525 1.00 91.38 188 GLU A C 1
ATOM 1544 O O . GLU A 1 188 ? 17.099 -2.028 3.907 1.00 91.38 188 GLU A O 1
ATOM 1549 N N . GLU A 1 189 ? 16.045 -1.671 5.854 1.00 94.50 189 GLU A N 1
ATOM 1550 C CA . GLU A 1 189 ? 17.061 -2.345 6.670 1.00 94.50 189 GLU A CA 1
ATOM 1551 C C . GLU A 1 189 ? 17.145 -3.837 6.322 1.00 94.50 189 GLU A C 1
ATOM 1553 O O . GLU A 1 189 ? 18.227 -4.360 6.057 1.00 94.50 189 GLU A O 1
ATOM 1558 N N . PHE A 1 190 ? 15.996 -4.497 6.166 1.00 97.50 190 PHE A N 1
ATOM 1559 C CA . PHE A 1 190 ? 15.927 -5.880 5.711 1.00 97.50 190 PHE A CA 1
ATOM 1560 C C . PHE A 1 190 ? 16.634 -6.100 4.366 1.00 97.50 190 PHE A C 1
ATOM 1562 O O . PHE A 1 190 ? 17.383 -7.070 4.204 1.00 97.50 190 PHE A O 1
ATOM 1569 N N . LYS A 1 191 ? 16.424 -5.218 3.381 1.00 95.00 191 LYS A N 1
ATOM 1570 C CA . LYS A 1 191 ? 17.065 -5.335 2.063 1.00 95.00 191 LYS A CA 1
ATOM 1571 C C . LYS A 1 191 ? 18.585 -5.286 2.180 1.00 95.00 191 LYS A C 1
ATOM 1573 O O . LYS A 1 191 ? 19.251 -6.071 1.501 1.00 95.00 191 LYS A O 1
ATOM 1578 N N . LYS A 1 192 ? 19.109 -4.411 3.043 1.00 94.50 192 LYS A N 1
ATOM 1579 C CA . LYS A 1 192 ? 20.542 -4.270 3.325 1.00 94.50 192 LYS A CA 1
ATOM 1580 C C . LYS A 1 192 ? 21.104 -5.504 4.032 1.00 94.50 192 LYS A C 1
ATOM 1582 O O . LYS A 1 192 ? 22.088 -6.074 3.564 1.00 94.50 192 LYS A O 1
ATOM 1587 N N . ASP A 1 193 ? 20.458 -5.948 5.104 1.00 96.19 193 ASP A N 1
ATOM 1588 C CA . ASP A 1 193 ? 20.953 -7.042 5.948 1.00 96.19 193 ASP A CA 1
ATOM 1589 C C . ASP A 1 193 ? 20.911 -8.398 5.239 1.00 96.19 193 ASP A C 1
ATOM 1591 O O . ASP A 1 193 ? 21.718 -9.290 5.504 1.00 96.19 193 ASP A O 1
ATOM 1595 N N . THR A 1 194 ? 20.000 -8.544 4.278 1.00 96.62 194 THR A N 1
ATOM 1596 C CA . THR A 1 194 ? 19.845 -9.772 3.494 1.00 96.62 194 THR A CA 1
ATOM 1597 C C . THR A 1 194 ? 20.537 -9.740 2.134 1.00 96.62 194 THR A C 1
ATOM 1599 O O . THR A 1 194 ? 20.381 -10.684 1.362 1.00 96.62 194 THR A O 1
ATOM 1602 N N . ALA A 1 195 ? 21.321 -8.703 1.819 1.00 93.56 195 ALA A N 1
ATOM 1603 C CA . ALA A 1 195 ? 21.929 -8.526 0.495 1.00 93.56 195 ALA A CA 1
ATOM 1604 C C . ALA A 1 195 ? 22.837 -9.695 0.054 1.00 93.56 195 ALA A C 1
ATOM 1606 O O . ALA A 1 195 ? 22.986 -9.941 -1.140 1.00 93.56 195 ALA A O 1
ATOM 1607 N N . ASN A 1 196 ? 23.412 -10.433 1.008 1.00 92.81 196 ASN A N 1
ATOM 1608 C CA . ASN A 1 196 ? 24.293 -11.577 0.745 1.00 92.81 196 ASN A CA 1
ATOM 1609 C C . ASN A 1 196 ? 23.557 -12.928 0.658 1.00 92.81 196 ASN A C 1
ATOM 1611 O O . ASN A 1 196 ? 24.194 -13.955 0.421 1.00 92.81 196 ASN A O 1
ATOM 1615 N N . LEU A 1 197 ? 22.244 -12.957 0.896 1.00 95.69 197 LEU A N 1
ATOM 1616 C CA . LEU A 1 197 ? 21.441 -14.178 0.830 1.00 95.69 197 LEU A CA 1
ATOM 1617 C C . LEU A 1 197 ? 20.994 -14.463 -0.612 1.00 95.69 197 LEU A C 1
ATOM 1619 O O . LEU A 1 197 ? 20.848 -13.547 -1.421 1.00 95.69 197 LEU A O 1
ATOM 1623 N N . SER A 1 198 ? 20.725 -15.736 -0.919 1.00 95.94 198 SER A N 1
ATOM 1624 C CA . SER A 1 198 ? 20.062 -16.105 -2.176 1.00 95.94 198 SER A CA 1
ATOM 1625 C C . SER A 1 198 ? 18.633 -15.566 -2.217 1.00 95.94 198 SER A C 1
ATOM 1627 O O . SER A 1 198 ? 17.999 -15.375 -1.181 1.00 95.94 198 SER A O 1
ATOM 1629 N N . GLY A 1 199 ? 18.088 -15.378 -3.413 1.00 95.12 199 GLY A N 1
ATOM 1630 C CA . GLY A 1 199 ? 16.736 -14.888 -3.645 1.00 95.12 199 GLY A CA 1
ATOM 1631 C C . GLY A 1 199 ? 15.670 -15.713 -2.924 1.00 95.12 199 GLY A C 1
ATOM 1632 O O . GLY A 1 199 ? 14.767 -15.136 -2.328 1.00 95.12 199 GLY A O 1
ATOM 1633 N N . ASP A 1 200 ? 15.803 -17.042 -2.879 1.00 95.62 200 ASP A N 1
ATOM 1634 C CA . ASP A 1 200 ? 14.882 -17.898 -2.114 1.00 95.62 200 ASP A CA 1
ATOM 1635 C C . ASP A 1 200 ? 14.973 -17.648 -0.604 1.00 95.62 200 ASP A C 1
ATOM 1637 O O . ASP A 1 200 ? 13.949 -17.516 0.070 1.00 95.62 200 ASP A O 1
ATOM 1641 N N . ALA A 1 201 ? 16.192 -17.528 -0.068 1.00 97.38 201 ALA A N 1
ATOM 1642 C CA . ALA A 1 201 ? 16.399 -17.222 1.344 1.00 97.38 201 ALA A CA 1
ATOM 1643 C C . ALA A 1 201 ? 15.897 -15.811 1.695 1.00 97.38 201 ALA A C 1
ATOM 1645 O O . ALA A 1 201 ? 15.284 -15.627 2.747 1.00 97.38 201 ALA A O 1
ATOM 1646 N N . ARG A 1 202 ? 16.080 -14.830 0.799 1.00 97.62 202 ARG A N 1
ATOM 1647 C CA . ARG A 1 202 ? 15.524 -13.476 0.942 1.00 97.62 202 ARG A CA 1
ATOM 1648 C C . ARG A 1 202 ? 14.003 -13.497 0.920 1.00 97.62 202 ARG A C 1
ATOM 1650 O O . ARG A 1 202 ? 13.395 -12.890 1.788 1.00 97.62 202 ARG A O 1
ATOM 1657 N N . MET A 1 203 ? 13.375 -14.233 0.003 1.00 97.44 203 MET A N 1
ATOM 1658 C CA . MET A 1 203 ? 11.913 -14.353 -0.038 1.00 97.44 203 MET A CA 1
ATOM 1659 C C . MET A 1 203 ? 11.349 -14.978 1.242 1.00 97.44 203 MET A C 1
ATOM 1661 O O . MET A 1 203 ? 10.375 -14.468 1.791 1.00 97.44 203 MET A O 1
ATOM 1665 N N . ALA A 1 204 ? 11.975 -16.040 1.757 1.00 97.88 204 ALA A N 1
ATOM 1666 C CA . ALA A 1 204 ? 11.560 -16.664 3.013 1.00 97.88 204 ALA A CA 1
ATOM 1667 C C . ALA A 1 204 ? 11.741 -15.724 4.219 1.00 97.88 204 ALA A C 1
ATOM 1669 O O . ALA A 1 204 ? 10.857 -15.624 5.071 1.00 97.88 204 ALA A O 1
ATOM 1670 N N . ALA A 1 205 ? 12.865 -15.006 4.284 1.00 98.06 205 ALA A N 1
ATOM 1671 C CA . ALA A 1 205 ? 13.134 -14.046 5.349 1.00 98.06 205 ALA A CA 1
ATOM 1672 C C . ALA A 1 205 ? 12.197 -12.827 5.283 1.00 98.06 205 ALA A C 1
ATOM 1674 O O . ALA A 1 205 ? 11.729 -12.361 6.319 1.00 98.06 205 ALA A O 1
ATOM 1675 N N . TYR A 1 206 ? 11.869 -12.353 4.079 1.00 97.94 206 TYR A N 1
ATOM 1676 C CA . TYR A 1 206 ? 10.920 -11.262 3.866 1.00 97.94 206 TYR A CA 1
ATOM 1677 C C . TYR A 1 206 ? 9.521 -11.654 4.338 1.00 97.94 206 TYR A C 1
ATOM 1679 O O . TYR A 1 206 ? 8.861 -10.918 5.063 1.00 97.94 206 TYR A O 1
ATOM 1687 N N . GLU A 1 207 ? 9.083 -12.856 3.983 1.00 97.94 207 GLU A N 1
ATOM 1688 C CA . GLU A 1 207 ? 7.800 -13.394 4.414 1.00 97.94 207 GLU A CA 1
ATOM 1689 C C . GLU A 1 207 ? 7.721 -13.552 5.944 1.00 97.94 207 GLU A C 1
ATOM 1691 O O . GLU A 1 207 ? 6.701 -13.221 6.551 1.00 97.94 207 GLU A O 1
ATOM 1696 N N . LYS A 1 208 ? 8.818 -13.966 6.591 1.00 98.00 208 LYS A N 1
ATOM 1697 C CA . LYS A 1 208 ? 8.922 -13.982 8.055 1.00 98.00 208 LYS A CA 1
ATOM 1698 C C . LYS A 1 208 ? 8.797 -12.574 8.650 1.00 98.00 208 LYS A C 1
ATOM 1700 O O . LYS A 1 208 ? 7.970 -12.379 9.537 1.00 98.00 208 LYS A O 1
ATOM 1705 N N . LEU A 1 209 ? 9.549 -11.602 8.125 1.00 97.88 209 LEU A N 1
ATOM 1706 C CA . LEU A 1 209 ? 9.475 -10.201 8.554 1.00 97.88 209 LEU A CA 1
ATOM 1707 C C . LEU A 1 209 ? 8.038 -9.672 8.474 1.00 97.88 209 LEU A C 1
ATOM 1709 O O . LEU A 1 209 ? 7.556 -9.036 9.406 1.00 97.88 209 LEU A O 1
ATOM 1713 N N . ARG A 1 210 ? 7.332 -9.958 7.375 1.00 97.69 210 ARG A N 1
ATOM 1714 C CA . ARG A 1 210 ? 5.938 -9.536 7.198 1.00 97.69 210 ARG A CA 1
ATOM 1715 C C . ARG A 1 210 ? 5.015 -10.126 8.251 1.00 97.69 210 ARG A C 1
ATOM 1717 O O . ARG A 1 210 ? 4.171 -9.402 8.765 1.00 97.69 210 ARG A O 1
ATOM 1724 N N . ARG A 1 211 ? 5.149 -11.418 8.563 1.00 97.75 211 ARG A N 1
ATOM 1725 C CA . ARG A 1 211 ? 4.336 -12.069 9.603 1.00 97.75 211 ARG A CA 1
ATOM 1726 C C . ARG A 1 211 ? 4.600 -11.474 10.978 1.00 97.75 211 ARG A C 1
ATOM 1728 O O . ARG A 1 211 ? 3.652 -11.230 11.712 1.00 97.75 211 ARG A O 1
ATOM 1735 N N . GLU A 1 212 ? 5.861 -11.207 11.300 1.00 96.81 212 GLU A N 1
ATOM 1736 C CA . GLU A 1 212 ? 6.250 -10.605 12.578 1.00 96.81 212 GLU A CA 1
ATOM 1737 C C . GLU A 1 212 ? 5.752 -9.158 12.707 1.00 96.81 212 GLU A C 1
ATOM 1739 O O . GLU A 1 212 ? 5.186 -8.801 13.734 1.00 96.81 212 GLU A O 1
ATOM 1744 N N . ALA A 1 213 ? 5.901 -8.342 11.660 1.00 96.69 213 ALA A N 1
ATOM 1745 C CA . ALA A 1 213 ? 5.502 -6.934 11.686 1.00 96.69 213 ALA A CA 1
ATOM 1746 C C . ALA A 1 213 ? 3.977 -6.733 11.633 1.00 96.69 213 ALA A C 1
ATOM 1748 O O . ALA A 1 213 ? 3.443 -5.819 12.261 1.00 96.69 213 ALA A O 1
ATOM 1749 N N . LEU A 1 214 ? 3.266 -7.568 10.867 1.00 97.25 214 LEU A N 1
ATOM 1750 C CA . LEU A 1 214 ? 1.818 -7.440 10.687 1.00 97.25 214 LEU A CA 1
ATOM 1751 C C . LEU A 1 214 ? 1.009 -8.207 11.735 1.00 97.25 214 LEU A C 1
ATOM 1753 O O . LEU A 1 214 ? -0.141 -7.844 11.963 1.00 97.25 214 LEU A O 1
ATOM 1757 N N . GLY A 1 215 ? 1.566 -9.252 12.354 1.00 96.94 215 GLY A N 1
ATOM 1758 C CA . GLY A 1 215 ? 0.859 -10.071 13.341 1.00 96.94 215 GLY A CA 1
ATOM 1759 C C . GLY A 1 215 ? -0.505 -10.545 12.827 1.00 96.94 215 GLY A C 1
ATOM 1760 O O . GLY A 1 215 ? -0.616 -11.064 11.713 1.00 96.94 215 GLY A O 1
ATOM 1761 N N . ASP A 1 216 ? -1.552 -10.290 13.613 1.00 96.69 216 ASP A N 1
ATOM 1762 C CA . ASP A 1 216 ? -2.942 -10.658 13.304 1.00 96.69 216 ASP A CA 1
ATOM 1763 C C . ASP A 1 216 ? -3.497 -9.992 12.029 1.00 96.69 216 ASP A C 1
ATOM 1765 O O . ASP A 1 216 ? -4.496 -10.444 11.469 1.00 96.69 216 ASP A O 1
ATOM 1769 N N . TYR A 1 217 ? -2.839 -8.943 11.523 1.00 98.19 217 TYR A N 1
ATOM 1770 C CA . TYR A 1 217 ? -3.222 -8.255 10.290 1.00 98.19 217 TYR A CA 1
ATOM 1771 C C . TYR A 1 217 ? -2.676 -8.913 9.020 1.00 98.19 217 TYR A C 1
ATOM 1773 O O . TYR A 1 217 ? -3.085 -8.532 7.917 1.00 98.19 217 TYR A O 1
ATOM 1781 N N . TYR A 1 218 ? -1.741 -9.864 9.143 1.00 98.12 218 TYR A N 1
ATOM 1782 C CA . TYR A 1 218 ? -0.993 -10.424 8.014 1.00 98.12 218 TYR A CA 1
ATOM 1783 C C . TYR A 1 218 ? -1.925 -10.922 6.899 1.00 98.12 218 TYR A C 1
ATOM 1785 O O . TYR A 1 218 ? -1.814 -10.473 5.754 1.00 98.12 218 TYR A O 1
ATOM 1793 N N . ASP A 1 219 ? -2.897 -11.775 7.234 1.00 97.44 219 ASP A N 1
ATOM 1794 C CA . ASP A 1 219 ? -3.779 -12.395 6.240 1.00 97.44 219 ASP A CA 1
ATOM 1795 C C . ASP A 1 219 ? -4.626 -11.348 5.503 1.00 97.44 219 ASP A C 1
ATOM 1797 O O . ASP A 1 219 ? -4.748 -11.379 4.275 1.00 97.44 219 ASP A O 1
ATOM 1801 N N . ALA A 1 220 ? -5.161 -10.362 6.229 1.00 96.56 220 ALA A N 1
ATOM 1802 C CA . ALA A 1 220 ? -5.981 -9.306 5.645 1.00 96.56 220 ALA A CA 1
ATOM 1803 C C . ALA A 1 220 ? -5.174 -8.354 4.750 1.00 96.56 220 ALA A C 1
ATOM 1805 O O . ALA A 1 220 ? -5.722 -7.774 3.805 1.00 96.56 220 ALA A O 1
ATOM 1806 N N . VAL A 1 221 ? -3.890 -8.139 5.044 1.00 95.75 221 VAL A N 1
ATOM 1807 C CA . VAL A 1 221 ? -2.998 -7.336 4.198 1.00 95.75 221 VAL A CA 1
ATOM 1808 C C . VAL A 1 221 ? -2.627 -8.113 2.938 1.00 95.75 221 VAL A C 1
ATOM 1810 O O . VAL A 1 221 ? -2.827 -7.606 1.835 1.00 95.75 221 VAL A O 1
ATOM 1813 N N . VAL A 1 222 ? -2.170 -9.358 3.078 1.00 94.75 222 VAL A N 1
ATOM 1814 C CA . VAL A 1 222 ? -1.722 -10.192 1.950 1.00 94.75 222 VAL A CA 1
ATOM 1815 C C . VAL A 1 222 ? -2.863 -10.513 0.986 1.00 94.75 222 VAL A C 1
ATOM 1817 O O . VAL A 1 222 ? -2.641 -10.556 -0.227 1.00 94.75 222 VAL A O 1
ATOM 1820 N N . ALA A 1 223 ? -4.088 -10.696 1.485 1.00 94.44 223 ALA A N 1
ATOM 1821 C CA . ALA A 1 223 ? -5.257 -10.955 0.647 1.00 94.44 223 ALA A CA 1
ATOM 1822 C C . ALA A 1 223 ? -5.627 -9.773 -0.268 1.00 94.44 223 ALA A C 1
ATOM 1824 O O . ALA A 1 223 ? -6.143 -9.988 -1.362 1.00 94.44 223 ALA A O 1
ATOM 1825 N N . ARG A 1 224 ? -5.362 -8.531 0.162 1.00 93.00 224 ARG A N 1
ATOM 1826 C CA . ARG A 1 224 ? -5.691 -7.303 -0.591 1.00 93.00 224 ARG A CA 1
ATOM 1827 C C . ARG A 1 224 ? -4.523 -6.740 -1.392 1.00 93.00 224 ARG A C 1
ATOM 1829 O O . ARG A 1 224 ? -4.723 -5.838 -2.199 1.00 93.00 224 ARG A O 1
ATOM 1836 N N . GLU A 1 225 ? -3.319 -7.243 -1.158 1.00 92.81 225 GLU A N 1
ATOM 1837 C CA . GLU A 1 225 ? -2.117 -6.787 -1.840 1.00 92.81 225 GLU A CA 1
ATOM 1838 C C . GLU A 1 225 ? -2.176 -7.129 -3.343 1.00 92.81 225 GLU A C 1
ATOM 1840 O O . GLU A 1 225 ? -2.326 -8.310 -3.699 1.00 92.81 225 GLU A O 1
ATOM 1845 N N . PRO A 1 226 ? -2.045 -6.123 -4.231 1.00 93.44 226 PRO A N 1
ATOM 1846 C CA . PRO A 1 226 ? -2.030 -6.330 -5.672 1.00 93.44 226 PRO A CA 1
ATOM 1847 C C . PRO A 1 226 ? -0.957 -7.333 -6.103 1.00 93.44 226 PRO A C 1
ATOM 1849 O O . PRO A 1 226 ? 0.178 -7.305 -5.630 1.00 93.44 226 PRO A O 1
ATOM 1852 N N . GLY A 1 227 ? -1.285 -8.192 -7.074 1.00 93.19 227 GLY A N 1
ATOM 1853 C CA . GLY A 1 227 ? -0.317 -9.148 -7.627 1.00 93.19 227 GLY A CA 1
ATOM 1854 C C . GLY A 1 227 ? 0.928 -8.471 -8.214 1.00 93.19 227 GLY A C 1
ATOM 1855 O O . GLY A 1 227 ? 2.014 -9.039 -8.163 1.00 93.19 227 GLY A O 1
ATOM 1856 N N . PHE A 1 228 ? 0.782 -7.238 -8.711 1.00 93.75 228 PHE A N 1
ATOM 1857 C CA . PHE A 1 228 ? 1.892 -6.444 -9.238 1.00 93.75 228 PHE A CA 1
ATOM 1858 C C . PHE A 1 228 ? 2.905 -6.030 -8.168 1.00 93.75 228 PHE A C 1
ATOM 1860 O O . PHE A 1 228 ? 4.107 -6.109 -8.413 1.00 93.75 228 PHE A O 1
ATOM 1867 N N . ASP A 1 229 ? 2.444 -5.682 -6.969 1.00 94.31 229 ASP A N 1
ATOM 1868 C CA . ASP A 1 229 ? 3.329 -5.288 -5.870 1.00 94.31 229 ASP A CA 1
ATOM 1869 C C . ASP A 1 229 ? 4.133 -6.496 -5.371 1.00 94.31 229 ASP A C 1
ATOM 1871 O O . ASP A 1 229 ? 5.355 -6.418 -5.229 1.00 94.31 229 ASP A O 1
ATOM 1875 N N . LYS A 1 230 ? 3.472 -7.658 -5.235 1.00 95.25 230 LYS A N 1
ATOM 1876 C CA . LYS A 1 230 ? 4.130 -8.935 -4.899 1.00 95.25 230 LYS A CA 1
ATOM 1877 C C . LYS A 1 230 ? 5.181 -9.326 -5.936 1.00 95.25 230 LYS A C 1
ATOM 1879 O O . LYS A 1 230 ? 6.285 -9.734 -5.582 1.00 95.25 230 LYS A O 1
ATOM 1884 N N . TYR A 1 231 ? 4.835 -9.183 -7.215 1.00 96.62 231 TYR A N 1
ATOM 1885 C CA . TYR A 1 231 ? 5.734 -9.444 -8.333 1.00 96.62 231 TYR A CA 1
ATOM 1886 C C . TYR A 1 231 ? 6.979 -8.551 -8.288 1.00 96.62 231 TYR A C 1
ATOM 1888 O O . TYR A 1 231 ? 8.095 -9.065 -8.368 1.00 96.62 231 TYR A O 1
ATOM 1896 N N . ASN A 1 232 ? 6.806 -7.237 -8.120 1.00 95.94 232 ASN A N 1
ATOM 1897 C CA . ASN A 1 232 ? 7.926 -6.297 -8.080 1.00 95.94 232 ASN A CA 1
ATOM 1898 C C . ASN A 1 232 ? 8.844 -6.552 -6.888 1.00 95.94 232 ASN A C 1
ATOM 1900 O O . ASN A 1 232 ? 10.062 -6.553 -7.052 1.00 95.94 232 ASN A O 1
ATOM 1904 N N . MET A 1 233 ? 8.271 -6.819 -5.714 1.00 96.12 233 MET A N 1
ATOM 1905 C CA . MET A 1 233 ? 9.052 -7.164 -4.531 1.00 96.12 233 MET A CA 1
ATOM 1906 C C . MET A 1 233 ? 9.858 -8.451 -4.750 1.00 96.12 233 MET A C 1
ATOM 1908 O O . MET A 1 233 ? 11.048 -8.487 -4.454 1.00 96.12 233 MET A O 1
ATOM 1912 N N . GLU A 1 234 ? 9.263 -9.502 -5.328 1.00 97.38 234 GLU A N 1
ATOM 1913 C CA . GLU A 1 234 ? 10.012 -10.730 -5.618 1.00 97.38 234 GLU A CA 1
ATOM 1914 C C . GLU A 1 234 ? 11.131 -10.506 -6.645 1.00 97.38 234 GLU A C 1
ATOM 1916 O O . GLU A 1 234 ? 12.236 -11.018 -6.458 1.00 97.38 234 GLU A O 1
ATOM 1921 N N . LEU A 1 235 ? 10.893 -9.709 -7.692 1.00 96.25 235 LEU A N 1
ATOM 1922 C CA . LEU A 1 235 ? 11.949 -9.332 -8.632 1.00 96.25 235 LEU A CA 1
ATOM 1923 C C . LEU A 1 235 ? 13.081 -8.558 -7.958 1.00 96.25 235 LEU A C 1
ATOM 1925 O O . LEU A 1 235 ? 14.249 -8.837 -8.222 1.00 96.25 235 LEU A O 1
ATOM 1929 N N . GLU A 1 236 ? 12.754 -7.601 -7.093 1.00 96.00 236 GLU A N 1
ATOM 1930 C CA . GLU A 1 236 ? 13.745 -6.814 -6.366 1.00 96.00 236 GLU A CA 1
ATOM 1931 C C . GLU A 1 236 ? 14.601 -7.715 -5.467 1.00 96.00 236 GLU A C 1
ATOM 1933 O O . GLU A 1 236 ? 15.835 -7.668 -5.514 1.00 96.00 236 GLU A O 1
ATOM 1938 N N . LEU A 1 237 ? 13.963 -8.599 -4.699 1.00 96.69 237 LEU A N 1
ATOM 1939 C CA . LEU A 1 237 ? 14.657 -9.509 -3.790 1.00 96.69 237 LEU A CA 1
ATOM 1940 C C . LEU A 1 237 ? 15.510 -10.547 -4.529 1.00 96.69 237 LEU A C 1
ATOM 1942 O O . LEU A 1 237 ? 16.570 -10.927 -4.025 1.00 96.69 237 LEU A O 1
ATOM 1946 N N . ARG A 1 238 ? 15.110 -10.949 -5.740 1.00 96.38 238 ARG A N 1
ATOM 1947 C CA . ARG A 1 238 ? 15.851 -11.886 -6.603 1.00 96.38 238 ARG A CA 1
ATOM 1948 C C . ARG A 1 238 ? 16.794 -11.212 -7.603 1.00 96.38 238 ARG A C 1
ATOM 1950 O O . ARG A 1 238 ? 17.479 -11.914 -8.343 1.00 96.38 238 ARG A O 1
ATOM 1957 N N . SER A 1 239 ? 16.854 -9.883 -7.636 1.00 94.06 239 SER A N 1
ATOM 1958 C CA . SER A 1 239 ? 17.552 -9.114 -8.679 1.00 94.06 239 SER A CA 1
ATOM 1959 C C . SER A 1 239 ? 19.019 -9.511 -8.862 1.00 94.06 239 SER A C 1
ATOM 1961 O O . SER A 1 239 ? 19.486 -9.648 -9.991 1.00 94.06 239 SER A O 1
ATOM 1963 N N . HIS A 1 240 ? 19.733 -9.757 -7.764 1.00 92.19 240 HIS A N 1
ATOM 1964 C CA . HIS A 1 240 ? 21.124 -10.203 -7.787 1.00 92.19 240 HIS A CA 1
ATOM 1965 C C . HIS A 1 240 ? 21.293 -11.596 -8.410 1.00 92.19 240 HIS A C 1
ATOM 1967 O O . HIS A 1 240 ? 22.189 -11.791 -9.227 1.00 92.19 240 HIS A O 1
ATOM 1973 N N . ASP A 1 241 ? 20.425 -12.551 -8.072 1.00 93.69 241 ASP A N 1
ATOM 1974 C CA . ASP A 1 241 ? 20.498 -13.908 -8.621 1.00 93.69 241 ASP A CA 1
ATOM 1975 C C . ASP A 1 241 ? 20.111 -13.916 -10.100 1.00 93.69 241 ASP A C 1
ATOM 1977 O O . ASP A 1 241 ? 20.831 -14.477 -10.923 1.00 93.69 241 ASP A O 1
ATOM 1981 N N . LEU A 1 242 ? 19.045 -13.195 -10.459 1.00 94.19 242 LEU A N 1
ATOM 1982 C CA . LEU A 1 242 ? 18.647 -12.984 -11.853 1.00 94.19 242 LEU A CA 1
ATOM 1983 C C . LEU A 1 242 ? 19.732 -12.262 -12.666 1.00 94.19 242 LEU A C 1
ATOM 1985 O O . LEU A 1 242 ? 19.820 -12.446 -13.875 1.00 94.19 242 LEU A O 1
ATOM 1989 N N . GLY A 1 243 ? 20.551 -11.426 -12.025 1.00 92.88 243 GLY A N 1
ATOM 1990 C CA . GLY A 1 243 ? 21.669 -10.726 -12.657 1.00 92.88 243 GLY A CA 1
ATOM 1991 C C . GLY A 1 243 ? 22.853 -11.626 -13.019 1.00 92.88 243 GLY A C 1
ATOM 1992 O O . GLY A 1 243 ? 23.671 -11.220 -13.841 1.00 92.88 243 GLY A O 1
ATOM 1993 N N . LYS A 1 244 ? 22.949 -12.826 -12.433 1.00 93.62 244 LYS A N 1
ATOM 1994 C CA . LYS A 1 244 ? 24.015 -13.805 -12.712 1.00 93.62 244 LYS A CA 1
ATOM 1995 C C . LYS A 1 244 ? 23.675 -14.777 -13.840 1.00 93.62 244 LYS A C 1
ATOM 1997 O O . LYS A 1 244 ? 24.576 -15.456 -14.323 1.00 93.62 244 LYS A O 1
ATOM 2002 N N . LEU A 1 245 ? 22.399 -14.872 -14.205 1.00 94.38 245 LEU A N 1
ATOM 2003 C CA . LEU A 1 245 ? 21.910 -15.757 -15.258 1.00 94.38 245 LEU A CA 1
ATOM 2004 C C . LEU A 1 245 ? 22.201 -15.174 -16.644 1.00 94.38 245 LEU A C 1
ATOM 2006 O 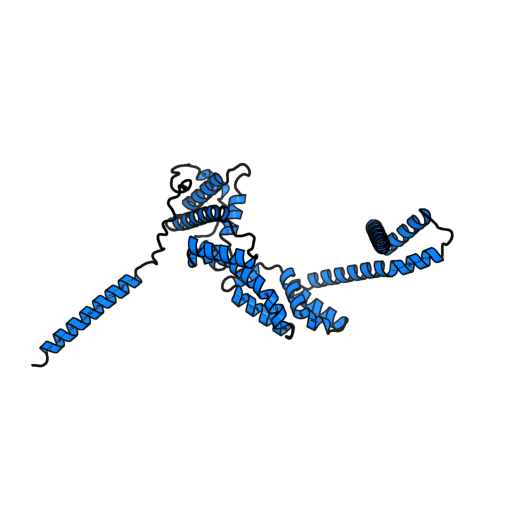O . LEU A 1 245 ? 22.243 -13.951 -16.819 1.00 94.38 245 LEU A O 1
ATOM 2010 N N . ASP A 1 246 ? 22.367 -16.051 -17.633 1.00 93.00 246 ASP A N 1
ATOM 2011 C CA . ASP A 1 246 ? 22.462 -15.635 -19.030 1.00 93.00 246 ASP A CA 1
ATOM 2012 C C . ASP A 1 246 ? 21.099 -15.184 -19.590 1.00 93.00 246 ASP A C 1
ATOM 2014 O O . ASP A 1 246 ? 20.071 -15.266 -18.919 1.00 93.00 246 ASP A O 1
ATOM 2018 N N . GLY A 1 247 ? 21.076 -14.662 -20.821 1.00 87.25 247 GLY A N 1
ATOM 2019 C CA . GLY A 1 247 ? 19.861 -14.085 -21.405 1.00 87.25 247 GLY A CA 1
ATOM 2020 C C . GLY A 1 247 ? 18.660 -15.040 -21.429 1.00 87.25 247 GLY A C 1
ATOM 2021 O O . GLY A 1 247 ? 17.562 -14.627 -21.064 1.00 87.25 247 GLY A O 1
ATOM 2022 N N . ALA A 1 248 ? 18.866 -16.307 -21.801 1.00 89.75 248 ALA A N 1
ATOM 2023 C CA . ALA A 1 248 ? 17.778 -17.276 -21.935 1.00 89.75 248 ALA A CA 1
ATOM 2024 C C . ALA A 1 248 ? 17.330 -17.816 -20.570 1.00 89.75 248 ALA A C 1
ATOM 2026 O O . ALA A 1 248 ? 16.131 -17.924 -20.301 1.00 89.75 248 ALA A O 1
ATOM 2027 N N . GLU A 1 249 ? 18.281 -18.108 -19.680 1.00 93.69 249 GLU A N 1
ATOM 2028 C CA . GLU A 1 249 ? 17.993 -18.555 -18.317 1.00 93.69 249 GLU A CA 1
ATOM 2029 C C . GLU A 1 249 ? 17.275 -17.466 -17.512 1.00 93.69 249 GLU A C 1
ATOM 2031 O O . GLU A 1 249 ? 16.283 -17.734 -16.828 1.00 93.69 249 GLU A O 1
ATOM 2036 N N . LYS A 1 250 ? 17.726 -16.212 -17.636 1.00 93.88 250 LYS A N 1
ATOM 2037 C CA . LYS A 1 250 ? 17.102 -15.053 -16.992 1.00 93.88 250 LYS A CA 1
ATOM 2038 C C . LYS A 1 250 ? 15.686 -14.816 -17.497 1.00 93.88 250 LYS A C 1
ATOM 2040 O O . LYS A 1 250 ? 14.802 -14.508 -16.694 1.00 93.88 250 LYS A O 1
ATOM 2045 N N . GLU A 1 251 ? 15.461 -14.941 -18.803 1.00 91.00 251 GLU A N 1
ATOM 2046 C CA . GLU A 1 251 ? 14.131 -14.805 -19.397 1.00 91.00 251 GLU A CA 1
ATOM 2047 C C . GLU A 1 251 ? 13.184 -15.891 -18.877 1.00 91.00 251 GLU A C 1
ATOM 2049 O O . GLU A 1 251 ? 12.084 -15.570 -18.419 1.00 91.00 251 GLU A O 1
ATOM 2054 N N . SER A 1 252 ? 13.631 -17.152 -18.843 1.00 94.06 252 SER A N 1
ATOM 2055 C CA . SER A 1 252 ? 12.843 -18.257 -18.286 1.00 94.06 252 SER A CA 1
ATOM 2056 C C . SER A 1 252 ? 12.509 -18.023 -16.810 1.00 94.06 252 SER A C 1
ATOM 2058 O O . SER A 1 252 ? 11.341 -18.083 -16.429 1.00 94.06 252 SER A O 1
ATOM 2060 N N . ALA A 1 253 ? 13.500 -17.671 -15.987 1.00 94.94 253 ALA A N 1
ATOM 2061 C CA . ALA A 1 253 ? 13.290 -17.415 -14.562 1.00 94.94 253 ALA A CA 1
ATOM 2062 C C . ALA A 1 253 ? 12.338 -16.229 -14.321 1.00 94.94 253 ALA A C 1
ATOM 2064 O O . ALA A 1 253 ? 11.457 -16.285 -13.463 1.00 94.94 253 ALA A O 1
ATOM 2065 N N . THR A 1 254 ? 12.464 -15.162 -15.113 1.00 94.81 254 THR A N 1
ATOM 2066 C CA . THR A 1 254 ? 11.563 -14.002 -15.038 1.00 94.81 254 THR A CA 1
ATOM 2067 C C . THR A 1 254 ? 10.142 -14.389 -15.448 1.00 94.81 254 THR A C 1
ATOM 2069 O O . THR A 1 254 ? 9.173 -13.976 -14.805 1.00 94.81 254 THR A O 1
ATOM 2072 N N . ARG A 1 255 ? 9.993 -15.216 -16.490 1.00 95.44 255 ARG A N 1
ATOM 2073 C CA . ARG A 1 255 ? 8.697 -15.731 -16.937 1.00 95.44 255 ARG A CA 1
ATOM 2074 C C . ARG A 1 255 ? 8.021 -16.565 -15.851 1.00 95.44 255 ARG A C 1
ATOM 2076 O O . ARG A 1 255 ? 6.828 -16.372 -15.626 1.00 95.44 255 ARG A O 1
ATOM 2083 N N . ASP A 1 256 ? 8.751 -17.428 -15.156 1.00 96.75 256 ASP A N 1
ATOM 2084 C CA . ASP A 1 256 ? 8.183 -18.265 -14.093 1.00 96.75 256 ASP A CA 1
ATOM 2085 C C . ASP A 1 256 ? 7.615 -17.418 -12.945 1.00 96.75 256 ASP A C 1
ATOM 2087 O O . ASP A 1 256 ? 6.499 -17.660 -12.476 1.00 96.75 256 ASP A O 1
ATOM 2091 N N . ILE A 1 257 ? 8.315 -16.341 -12.568 1.00 97.12 257 ILE A N 1
ATOM 2092 C CA . ILE A 1 257 ? 7.817 -15.367 -11.584 1.00 97.12 257 ILE A CA 1
ATOM 2093 C C . ILE A 1 257 ? 6.544 -14.674 -12.104 1.00 97.12 257 ILE A C 1
ATOM 2095 O O . ILE A 1 257 ? 5.579 -14.499 -11.360 1.00 97.12 257 ILE A O 1
ATOM 2099 N N . ARG A 1 258 ? 6.475 -14.317 -13.392 1.00 97.00 258 ARG A N 1
ATOM 2100 C CA . ARG A 1 258 ? 5.258 -13.723 -13.982 1.00 97.00 258 ARG A CA 1
ATOM 2101 C C . ARG A 1 258 ? 4.082 -14.694 -13.981 1.00 97.00 258 ARG A C 1
ATOM 2103 O O . ARG A 1 258 ? 2.967 -14.292 -13.654 1.00 97.00 258 ARG A O 1
ATOM 2110 N N . VAL A 1 259 ? 4.311 -15.963 -14.322 1.00 97.94 259 VAL A N 1
ATOM 2111 C CA . VAL A 1 259 ? 3.263 -16.996 -14.311 1.00 97.94 259 VAL A CA 1
ATOM 2112 C C . VAL A 1 259 ? 2.725 -17.192 -12.896 1.00 97.94 259 VAL A C 1
ATOM 2114 O O . VAL A 1 259 ? 1.509 -17.260 -12.724 1.00 97.94 259 VAL A O 1
ATOM 2117 N N . LYS A 1 260 ? 3.596 -17.190 -11.880 1.00 96.88 260 LYS A N 1
ATOM 2118 C CA . LYS A 1 260 ? 3.201 -17.286 -10.467 1.00 96.88 260 LYS A CA 1
ATOM 2119 C C . LYS A 1 260 ? 2.177 -16.219 -10.055 1.00 96.88 260 LYS A C 1
ATOM 2121 O O . LYS A 1 260 ? 1.241 -16.547 -9.333 1.00 96.88 260 LYS A O 1
ATOM 2126 N N . TYR A 1 261 ? 2.330 -14.968 -10.503 1.00 96.12 261 TYR A N 1
ATOM 2127 C CA . TYR A 1 261 ? 1.465 -13.856 -10.069 1.00 96.12 261 TYR A CA 1
ATOM 2128 C C . TYR A 1 261 ? 0.327 -13.501 -11.027 1.00 96.12 261 TYR A C 1
ATOM 2130 O O . TYR A 1 261 ? -0.702 -12.990 -10.585 1.00 96.12 261 TYR A O 1
ATOM 2138 N N . PHE A 1 262 ? 0.487 -13.756 -12.326 1.00 96.12 262 PHE A N 1
ATOM 2139 C CA . PHE A 1 262 ? -0.459 -13.305 -13.355 1.00 96.12 262 PHE A CA 1
ATOM 2140 C C . PHE A 1 262 ? -0.979 -14.432 -14.256 1.00 96.12 262 PHE A C 1
ATOM 2142 O O . PHE A 1 262 ? -1.775 -14.179 -15.166 1.00 96.12 262 PHE A O 1
ATOM 2149 N N . GLY A 1 263 ? -0.524 -15.666 -14.032 1.00 97.12 263 GLY A N 1
ATOM 2150 C CA . GLY A 1 263 ? -0.811 -16.812 -14.883 1.00 97.12 263 GLY A CA 1
ATOM 2151 C C . GLY A 1 263 ? -0.170 -16.717 -16.270 1.00 97.12 263 GLY A C 1
ATOM 2152 O O . GLY A 1 263 ? 0.466 -15.731 -16.646 1.00 97.12 263 GLY A O 1
ATOM 2153 N N . GLU A 1 264 ? -0.386 -17.761 -17.064 1.00 97.38 264 GLU A N 1
ATOM 2154 C CA . GLU A 1 264 ? 0.178 -17.920 -18.411 1.00 97.38 264 GLU A CA 1
ATOM 2155 C C . GLU A 1 264 ? -0.145 -16.755 -19.358 1.00 97.38 264 GLU A C 1
ATOM 2157 O O . GLU A 1 264 ? 0.726 -16.212 -20.040 1.00 97.38 264 GLU A O 1
ATOM 2162 N N . GLN A 1 265 ? -1.405 -16.310 -19.372 1.00 95.75 265 GLN A N 1
ATOM 2163 C CA . GLN A 1 265 ? -1.822 -15.205 -20.236 1.00 95.75 265 GLN A CA 1
ATOM 2164 C C . GLN A 1 265 ? -1.207 -13.870 -19.804 1.00 95.75 265 GLN A C 1
ATOM 2166 O O . GLN A 1 265 ? -0.823 -13.069 -20.656 1.00 95.75 265 GLN A O 1
ATOM 2171 N N . GLY A 1 266 ? -1.111 -13.624 -18.493 1.00 94.94 266 GLY A N 1
ATOM 2172 C CA . GLY A 1 266 ? -0.476 -12.427 -17.956 1.00 94.94 266 GLY A CA 1
ATOM 2173 C C . GLY A 1 266 ? 1.006 -12.376 -18.307 1.00 94.94 266 GLY A C 1
ATOM 2174 O O . GLY A 1 266 ? 1.456 -11.385 -18.877 1.00 94.94 266 GLY A O 1
ATOM 2175 N N . ALA A 1 267 ? 1.726 -13.478 -18.079 1.00 95.62 267 ALA A N 1
ATOM 2176 C CA . ALA A 1 267 ? 3.134 -13.604 -18.437 1.00 95.62 267 ALA A CA 1
ATOM 2177 C C . ALA A 1 267 ? 3.374 -13.353 -19.933 1.00 95.62 267 ALA A C 1
ATOM 2179 O O . ALA A 1 267 ? 4.245 -12.562 -20.287 1.00 95.62 267 ALA A O 1
ATOM 2180 N N . LYS A 1 268 ? 2.543 -13.936 -20.810 1.00 95.38 268 LYS A N 1
ATOM 2181 C CA . LYS A 1 268 ? 2.632 -13.715 -22.260 1.00 95.38 268 LYS A CA 1
ATOM 2182 C C . LYS A 1 268 ? 2.416 -12.251 -22.651 1.00 95.38 268 LYS A C 1
ATOM 2184 O O . LYS A 1 268 ? 3.136 -11.745 -23.507 1.00 95.38 268 LYS A O 1
ATOM 2189 N N . ARG A 1 269 ? 1.439 -11.564 -22.044 1.00 95.00 269 ARG A N 1
ATOM 2190 C CA . ARG A 1 269 ? 1.214 -10.128 -22.294 1.00 95.00 269 ARG A CA 1
ATOM 2191 C C . ARG A 1 269 ? 2.419 -9.294 -21.873 1.00 95.00 269 ARG A C 1
ATOM 2193 O O . ARG A 1 269 ? 2.802 -8.399 -22.612 1.00 95.00 269 ARG A O 1
ATOM 2200 N N . MET A 1 270 ? 3.018 -9.600 -20.725 1.00 93.56 270 MET A N 1
ATOM 2201 C CA . MET A 1 270 ? 4.199 -8.882 -20.241 1.00 93.56 270 MET A CA 1
ATOM 2202 C C . MET A 1 270 ? 5.410 -9.094 -21.151 1.00 93.56 270 MET A C 1
ATOM 2204 O O . MET A 1 270 ? 6.034 -8.117 -21.539 1.00 93.56 270 MET A O 1
ATOM 2208 N N . SER A 1 271 ? 5.690 -10.331 -21.573 1.00 91.94 271 SER A N 1
ATOM 2209 C CA . SER A 1 271 ? 6.768 -10.594 -22.538 1.00 91.94 271 SER A CA 1
ATOM 2210 C C . SER A 1 271 ? 6.538 -9.882 -23.876 1.00 91.94 271 SER A C 1
ATOM 2212 O O . SER A 1 271 ? 7.471 -9.323 -24.436 1.00 91.94 271 SER A O 1
ATOM 2214 N N . ALA A 1 272 ? 5.293 -9.812 -24.363 1.00 93.00 272 ALA A N 1
ATOM 2215 C CA . ALA A 1 272 ? 4.984 -9.054 -25.577 1.00 93.00 272 ALA A CA 1
ATOM 2216 C C . ALA A 1 272 ? 5.242 -7.544 -25.415 1.00 93.00 272 ALA A C 1
ATOM 2218 O O . ALA A 1 272 ? 5.683 -6.899 -26.363 1.00 93.00 272 ALA A O 1
ATOM 2219 N N . VAL A 1 273 ? 4.983 -6.983 -24.227 1.00 92.19 273 VAL A N 1
ATOM 2220 C CA . VAL A 1 273 ? 5.324 -5.587 -23.914 1.00 92.19 273 VAL A CA 1
ATOM 2221 C C . VAL A 1 273 ? 6.840 -5.396 -23.897 1.00 92.19 273 VAL A C 1
ATOM 2223 O O . VAL A 1 273 ? 7.319 -4.441 -24.499 1.00 92.19 273 VAL A O 1
ATOM 2226 N N . ASP A 1 274 ? 7.602 -6.307 -23.290 1.00 88.81 274 ASP A N 1
ATOM 2227 C CA . ASP A 1 274 ? 9.069 -6.232 -23.300 1.00 88.81 274 ASP A CA 1
ATOM 2228 C C . ASP A 1 274 ? 9.632 -6.274 -24.728 1.00 88.81 274 ASP A C 1
ATOM 2230 O O . ASP A 1 274 ? 10.495 -5.470 -25.071 1.00 88.81 274 ASP A O 1
ATOM 2234 N N . ASP A 1 275 ? 9.103 -7.150 -25.588 1.00 90.94 275 ASP A N 1
ATOM 2235 C CA . ASP A 1 275 ? 9.494 -7.229 -27.000 1.00 90.94 275 ASP A CA 1
ATOM 2236 C C . ASP A 1 275 ? 9.187 -5.932 -27.757 1.00 90.94 275 ASP A C 1
ATOM 2238 O O . ASP A 1 275 ? 9.963 -5.511 -28.620 1.00 90.94 275 ASP A O 1
ATOM 2242 N N . MET A 1 276 ? 8.043 -5.303 -27.468 1.00 89.38 276 MET A N 1
ATOM 2243 C CA . MET A 1 276 ? 7.688 -4.003 -28.040 1.00 89.38 276 MET A CA 1
ATOM 2244 C C . MET A 1 276 ? 8.668 -2.924 -27.581 1.00 89.38 276 MET A C 1
ATOM 2246 O O . MET A 1 276 ? 9.243 -2.242 -28.425 1.00 89.38 276 MET A O 1
ATOM 2250 N N . LEU A 1 277 ? 8.933 -2.834 -26.276 1.00 88.50 277 LEU A N 1
ATOM 2251 C CA . LEU A 1 277 ? 9.871 -1.865 -25.706 1.00 88.50 277 LEU A CA 1
ATOM 2252 C C . LEU A 1 277 ? 11.298 -2.069 -26.232 1.00 88.50 277 LEU A C 1
ATOM 2254 O O . LEU A 1 277 ? 11.983 -1.101 -26.550 1.00 88.50 277 LEU A O 1
ATOM 2258 N N . ALA A 1 278 ? 11.749 -3.316 -26.380 1.00 89.38 278 ALA A N 1
ATOM 2259 C CA . ALA A 1 278 ? 13.062 -3.630 -26.936 1.00 89.38 278 ALA A CA 1
ATOM 2260 C C . ALA A 1 278 ? 13.168 -3.234 -28.418 1.00 89.38 278 ALA A C 1
ATOM 2262 O O . ALA A 1 278 ? 14.201 -2.716 -28.848 1.00 89.38 278 ALA A O 1
ATOM 2263 N N . LYS A 1 279 ? 12.102 -3.439 -29.205 1.00 90.50 279 LYS A N 1
ATOM 2264 C CA . LYS A 1 279 ? 12.036 -2.987 -30.605 1.00 90.50 279 LYS A CA 1
ATOM 2265 C C . LYS A 1 279 ? 12.041 -1.468 -30.709 1.00 90.50 279 LYS A C 1
ATOM 2267 O O . LYS A 1 279 ? 12.786 -0.947 -31.532 1.00 90.50 279 LYS A O 1
ATOM 2272 N N . GLU A 1 280 ? 11.262 -0.777 -29.882 1.00 88.06 280 GLU A N 1
ATOM 2273 C CA . GLU A 1 280 ? 11.235 0.689 -29.825 1.00 88.06 280 GLU A CA 1
ATOM 2274 C C . GLU A 1 280 ? 12.607 1.252 -29.437 1.00 88.06 280 GLU A C 1
ATOM 2276 O O . GLU A 1 280 ? 13.150 2.099 -30.143 1.00 88.06 280 GLU A O 1
ATOM 2281 N N . ALA A 1 281 ? 13.226 0.716 -28.381 1.00 89.69 281 ALA A N 1
ATOM 2282 C CA . ALA A 1 281 ? 14.554 1.130 -27.938 1.00 89.69 281 ALA A CA 1
ATOM 2283 C C . ALA A 1 281 ? 15.623 0.900 -29.015 1.00 89.69 281 ALA A C 1
ATOM 2285 O O . ALA A 1 281 ? 16.474 1.761 -29.239 1.00 89.69 281 ALA A O 1
ATOM 2286 N N . LYS A 1 282 ? 15.571 -0.239 -29.717 1.00 93.31 282 LYS A N 1
ATOM 2287 C CA . LYS A 1 282 ? 16.472 -0.516 -30.839 1.00 93.31 282 LYS A CA 1
ATOM 2288 C C . LYS A 1 282 ? 16.232 0.444 -32.005 1.00 93.31 282 LYS A C 1
ATOM 2290 O O . LYS A 1 282 ? 17.190 0.987 -32.545 1.00 93.31 282 LYS A O 1
ATOM 2295 N N . ALA A 1 283 ? 14.973 0.684 -32.366 1.00 92.88 283 ALA A N 1
ATOM 2296 C CA . ALA A 1 283 ? 14.618 1.606 -33.435 1.00 92.88 283 ALA A CA 1
ATOM 2297 C C . ALA A 1 283 ? 15.133 3.025 -33.150 1.00 92.88 283 ALA A C 1
ATOM 2299 O O . ALA A 1 283 ? 15.703 3.647 -34.045 1.00 92.88 283 ALA A O 1
ATOM 2300 N N . GLU A 1 284 ? 15.007 3.501 -31.905 1.00 91.44 284 GLU A N 1
ATOM 2301 C CA . GLU A 1 284 ? 15.587 4.774 -31.465 1.00 91.44 284 GLU A CA 1
ATOM 2302 C C . GLU A 1 284 ? 17.125 4.767 -31.464 1.00 91.44 284 GLU A C 1
ATOM 2304 O O . GLU A 1 284 ? 17.739 5.764 -31.847 1.00 91.44 284 GLU A O 1
ATOM 2309 N N . ALA A 1 285 ? 17.764 3.665 -31.058 1.00 93.25 285 ALA A N 1
ATOM 2310 C CA . ALA A 1 285 ? 19.224 3.547 -31.016 1.00 93.25 285 ALA A CA 1
ATOM 2311 C C . ALA A 1 285 ? 19.875 3.516 -32.411 1.00 93.25 285 ALA A C 1
ATOM 2313 O O . ALA A 1 285 ? 20.996 4.002 -32.568 1.00 93.25 285 ALA A O 1
ATOM 2314 N N . ASP A 1 286 ? 19.176 2.988 -33.419 1.00 94.62 286 ASP A N 1
ATOM 2315 C CA . ASP A 1 286 ? 19.654 2.912 -34.805 1.00 94.62 286 ASP A CA 1
ATOM 2316 C C . ASP A 1 286 ? 19.543 4.269 -35.542 1.00 94.62 286 ASP A C 1
ATOM 2318 O O . ASP A 1 286 ? 20.279 4.523 -36.503 1.00 94.62 286 ASP A O 1
ATOM 2322 N N . LEU A 1 287 ? 18.664 5.176 -35.084 1.00 94.88 287 LEU A N 1
ATOM 2323 C CA . LEU A 1 287 ? 18.383 6.459 -35.746 1.00 94.88 287 LEU A CA 1
ATOM 2324 C C . LEU A 1 287 ? 19.614 7.339 -36.005 1.00 94.88 287 LEU A C 1
ATOM 2326 O O . LEU A 1 287 ? 19.745 7.810 -37.132 1.00 94.88 287 LEU A O 1
ATOM 2330 N N . PRO A 1 288 ? 20.548 7.563 -35.059 1.00 93.75 288 PRO A N 1
ATOM 2331 C CA . PRO A 1 288 ? 21.719 8.402 -35.321 1.00 93.75 288 PRO A CA 1
ATOM 2332 C C . PRO A 1 288 ? 22.566 7.915 -36.505 1.00 93.75 288 PRO A C 1
ATOM 2334 O O . PRO A 1 288 ? 23.089 8.727 -37.271 1.00 93.75 288 PRO A O 1
ATOM 2337 N N . GLY A 1 289 ? 22.694 6.593 -36.670 1.00 95.44 289 GLY A N 1
ATOM 2338 C CA . GLY A 1 289 ? 23.401 5.992 -37.800 1.00 95.44 289 GLY A CA 1
ATOM 2339 C C . GLY A 1 289 ? 22.655 6.211 -39.113 1.00 95.44 289 GLY A C 1
ATOM 2340 O O . GLY A 1 289 ? 23.250 6.675 -40.086 1.00 95.44 289 GLY A O 1
ATOM 2341 N N . LEU A 1 290 ? 21.343 5.956 -39.107 1.00 95.56 290 LEU A N 1
ATOM 2342 C CA . LEU A 1 290 ? 20.469 6.147 -40.267 1.00 95.56 290 LEU A CA 1
ATOM 2343 C C . LEU A 1 290 ? 20.414 7.612 -40.720 1.00 95.56 290 LEU A C 1
ATOM 2345 O O . LEU A 1 290 ? 20.497 7.886 -41.914 1.00 95.56 290 LEU A O 1
ATOM 2349 N N . GLU A 1 291 ? 20.313 8.561 -39.787 1.00 94.88 291 GLU A N 1
ATOM 2350 C CA . GLU A 1 291 ? 20.307 9.996 -40.092 1.00 94.88 291 GLU A CA 1
ATOM 2351 C C . GLU A 1 291 ? 21.644 10.449 -40.691 1.00 94.88 291 GLU A C 1
ATOM 2353 O O . GLU A 1 291 ? 21.661 11.177 -41.683 1.00 94.88 291 GLU A O 1
ATOM 2358 N N . SER A 1 292 ? 22.767 9.982 -40.138 1.00 94.94 292 SER A N 1
ATOM 2359 C CA . SER A 1 292 ? 24.107 10.284 -40.658 1.00 94.94 292 SER A CA 1
ATOM 2360 C C . SER A 1 292 ? 24.301 9.762 -42.086 1.00 94.94 292 SER A C 1
ATOM 2362 O O . SER A 1 292 ? 24.763 10.492 -42.969 1.00 94.94 292 SER A O 1
ATOM 2364 N N . GLU A 1 293 ? 23.895 8.516 -42.347 1.00 96.44 293 GLU A N 1
ATOM 2365 C CA . GLU A 1 293 ? 23.941 7.924 -43.684 1.00 96.44 293 GLU A CA 1
ATOM 2366 C C . GLU A 1 293 ? 23.007 8.653 -44.661 1.00 96.44 293 GLU A C 1
ATOM 2368 O O . GLU A 1 293 ? 23.396 8.947 -45.794 1.00 96.44 293 GLU A O 1
ATOM 2373 N N . PHE A 1 294 ? 21.804 9.018 -44.211 1.00 96.25 294 PHE A N 1
ATOM 2374 C CA . PHE A 1 294 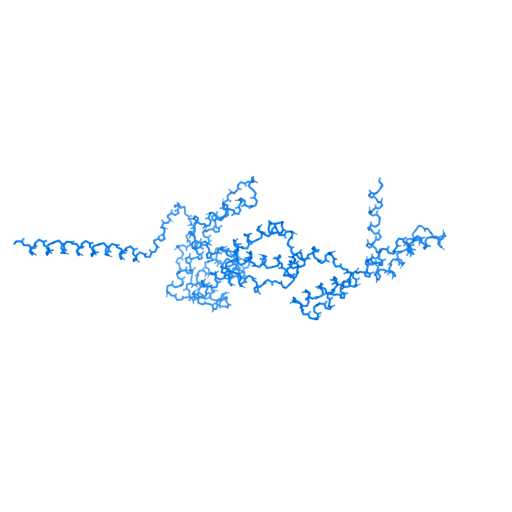? 20.845 9.772 -45.010 1.00 96.25 294 PHE A CA 1
ATOM 2375 C C . PHE A 1 294 ? 21.399 11.138 -45.430 1.00 96.25 294 PHE A C 1
ATOM 2377 O O . PHE A 1 294 ? 21.338 11.478 -46.611 1.00 96.25 294 PHE A O 1
ATOM 2384 N N . ILE A 1 295 ? 21.987 11.897 -44.500 1.00 94.94 295 ILE A N 1
ATOM 2385 C CA . ILE A 1 295 ? 22.601 13.203 -44.786 1.00 94.94 295 ILE A CA 1
ATOM 2386 C C . ILE A 1 295 ? 23.758 13.045 -45.777 1.00 94.94 295 ILE A C 1
ATOM 2388 O O . ILE A 1 295 ? 23.844 13.791 -46.752 1.00 94.94 295 ILE A O 1
ATOM 2392 N N . LYS A 1 296 ? 24.621 12.041 -45.576 1.00 95.38 296 LYS A N 1
ATOM 2393 C CA . LYS A 1 296 ? 25.754 11.764 -46.472 1.00 95.38 296 LYS A CA 1
ATOM 2394 C C . LYS A 1 296 ? 25.305 11.458 -47.904 1.00 95.38 296 LYS A C 1
ATOM 2396 O O . LYS A 1 296 ? 25.964 11.884 -48.850 1.00 95.38 296 LYS A O 1
ATOM 2401 N N . ASN A 1 297 ? 24.200 10.734 -48.057 1.00 95.75 297 ASN A N 1
ATOM 2402 C CA . ASN A 1 297 ? 23.665 10.337 -49.358 1.00 95.75 297 ASN A CA 1
ATOM 2403 C C . ASN A 1 297 ? 22.785 11.417 -50.015 1.00 95.75 297 ASN A C 1
ATOM 2405 O O . ASN A 1 297 ? 22.425 11.268 -51.180 1.00 95.75 297 ASN A O 1
ATOM 2409 N N . ASN A 1 298 ? 22.454 12.502 -49.304 1.00 94.56 298 ASN A N 1
ATOM 2410 C CA . ASN A 1 298 ? 21.609 13.592 -49.801 1.00 94.56 298 ASN A CA 1
ATOM 2411 C C . ASN A 1 298 ? 22.247 14.973 -49.533 1.00 94.56 298 ASN A C 1
ATOM 2413 O O . ASN A 1 298 ? 21.645 15.797 -48.840 1.00 94.56 298 ASN A O 1
ATOM 2417 N N . PRO A 1 299 ? 23.444 15.262 -50.083 1.00 92.50 299 PRO A N 1
ATOM 2418 C CA . PRO A 1 299 ? 24.185 16.491 -49.779 1.00 92.50 299 PRO A CA 1
ATOM 2419 C C . PRO A 1 299 ? 23.475 17.779 -50.231 1.00 92.50 299 PRO A C 1
ATOM 2421 O O . PRO A 1 299 ? 23.758 18.850 -49.701 1.00 92.50 299 PRO A O 1
ATOM 2424 N N . ASP A 1 300 ? 22.539 17.681 -51.180 1.00 93.88 300 ASP A N 1
ATOM 2425 C CA . ASP A 1 300 ? 21.793 18.824 -51.720 1.00 93.88 300 ASP A CA 1
ATOM 2426 C C . ASP A 1 300 ? 20.603 19.249 -50.833 1.00 93.88 300 ASP A C 1
ATOM 2428 O O . ASP A 1 300 ? 20.001 20.307 -51.049 1.00 93.88 300 ASP A O 1
ATOM 2432 N N . LEU A 1 301 ? 20.237 18.442 -49.827 1.00 91.62 301 LEU A N 1
ATOM 2433 C CA . LEU A 1 301 ? 19.180 18.777 -48.872 1.00 91.62 301 LEU A CA 1
ATOM 2434 C C . LEU A 1 301 ? 19.743 19.611 -47.717 1.00 91.62 301 LEU A C 1
ATOM 2436 O O . LEU A 1 301 ? 20.677 19.211 -47.029 1.00 91.62 301 LEU A O 1
ATOM 2440 N N . SER A 1 302 ? 19.130 20.766 -47.455 1.00 92.12 302 SER A N 1
ATOM 2441 C CA . SER A 1 302 ? 19.494 21.638 -46.332 1.00 92.12 302 SER A CA 1
ATOM 2442 C C . SER A 1 302 ? 18.276 22.359 -45.744 1.00 92.12 302 SER A C 1
ATOM 2444 O O . SER A 1 302 ? 17.200 22.391 -46.353 1.00 92.12 302 SER A O 1
ATOM 2446 N N . GLY A 1 303 ? 18.447 22.917 -44.540 1.00 90.06 303 GLY A N 1
ATOM 2447 C CA . GLY A 1 303 ? 17.416 23.680 -43.829 1.00 90.06 303 GLY A CA 1
ATOM 2448 C C . GLY A 1 303 ? 16.124 22.887 -43.621 1.00 90.06 303 GLY A C 1
ATOM 2449 O O . GLY A 1 303 ? 16.157 21.686 -43.355 1.00 90.06 303 GLY A O 1
ATOM 2450 N N . ASP A 1 304 ? 14.982 23.547 -43.805 1.00 91.25 304 ASP A N 1
ATOM 2451 C CA . ASP A 1 304 ? 13.651 22.965 -43.576 1.00 91.25 304 ASP A CA 1
ATOM 2452 C C . ASP A 1 304 ? 13.374 21.719 -44.429 1.00 91.25 304 ASP A C 1
ATOM 2454 O O . ASP A 1 304 ? 12.651 20.819 -44.006 1.00 91.25 304 ASP A O 1
ATOM 2458 N N . LYS A 1 305 ? 13.968 21.630 -45.629 1.00 92.25 305 LYS A N 1
ATOM 2459 C CA . LYS A 1 305 ? 13.810 20.455 -46.501 1.00 92.25 305 LYS A CA 1
ATOM 2460 C C . LYS A 1 305 ? 14.527 19.232 -45.941 1.00 92.25 305 LYS A C 1
ATOM 2462 O O . LYS A 1 305 ? 14.001 18.128 -46.047 1.00 92.25 305 LYS A O 1
ATOM 2467 N N . LEU A 1 306 ? 15.710 19.430 -45.356 1.00 92.75 306 LEU A N 1
ATOM 2468 C CA . LEU A 1 306 ? 16.429 18.357 -44.679 1.00 92.75 306 LEU A CA 1
ATOM 2469 C C . LEU A 1 306 ? 15.671 17.924 -43.423 1.00 92.75 306 LEU A C 1
ATOM 2471 O O . LEU A 1 306 ? 15.469 16.732 -43.230 1.00 92.75 306 LEU A O 1
ATOM 2475 N N . GLU A 1 307 ? 15.185 18.871 -42.619 1.00 92.94 307 GLU A N 1
ATOM 2476 C CA . GLU A 1 307 ? 14.440 18.542 -41.399 1.00 92.94 307 GLU A CA 1
ATOM 2477 C C . GLU A 1 307 ? 13.128 17.804 -41.704 1.00 92.94 307 GLU A C 1
ATOM 2479 O O . GLU A 1 307 ? 12.813 16.816 -41.046 1.00 92.94 307 GLU A O 1
ATOM 2484 N N . ALA A 1 308 ? 12.395 18.203 -42.750 1.00 94.31 308 ALA A N 1
ATOM 2485 C CA . ALA A 1 308 ? 11.202 17.483 -43.196 1.00 94.31 308 ALA A CA 1
ATOM 2486 C C . ALA A 1 308 ? 11.522 16.050 -43.663 1.00 94.31 308 ALA A C 1
ATOM 2488 O O . ALA A 1 308 ? 10.774 15.120 -43.358 1.00 94.31 308 ALA A O 1
ATOM 2489 N N . ALA A 1 309 ? 12.643 15.855 -44.366 1.00 95.25 309 ALA A N 1
ATOM 2490 C CA . ALA A 1 309 ? 13.082 14.534 -44.813 1.00 95.25 309 ALA A CA 1
ATOM 2491 C C . ALA A 1 309 ? 13.553 13.643 -43.647 1.00 95.25 309 ALA A C 1
ATOM 2493 O O . ALA A 1 309 ? 13.245 12.451 -43.616 1.00 95.25 309 ALA A O 1
ATOM 2494 N N . LEU A 1 310 ? 14.244 14.220 -42.659 1.00 95.38 310 LEU A N 1
ATOM 2495 C CA . LEU A 1 310 ? 14.631 13.524 -41.430 1.00 95.38 310 LEU A CA 1
ATOM 2496 C C . LEU A 1 310 ? 13.411 13.184 -40.568 1.00 95.38 310 LEU A C 1
ATOM 2498 O O . LEU A 1 310 ? 13.354 12.098 -39.999 1.00 95.38 310 LEU A O 1
ATOM 2502 N N . LEU A 1 311 ? 12.404 14.058 -40.501 1.00 95.62 311 LEU A N 1
ATOM 2503 C CA . LEU A 1 311 ? 11.151 13.770 -39.802 1.00 95.62 311 LEU A CA 1
ATOM 2504 C C . LEU A 1 311 ? 10.411 12.580 -40.428 1.00 95.62 311 LEU A C 1
ATOM 2506 O O . LEU A 1 311 ? 9.899 11.731 -39.700 1.00 95.62 311 LEU A O 1
ATOM 2510 N N . ASP A 1 312 ? 10.382 12.486 -41.758 1.00 96.06 312 ASP A N 1
ATOM 2511 C CA . ASP A 1 312 ? 9.804 11.337 -42.461 1.00 96.06 312 ASP A CA 1
ATOM 2512 C C . ASP A 1 312 ? 10.594 10.042 -42.196 1.00 96.06 312 ASP A C 1
ATOM 2514 O O . ASP A 1 312 ? 9.999 9.008 -41.887 1.00 96.06 312 ASP A O 1
ATOM 2518 N N . LEU A 1 313 ? 11.933 10.102 -42.217 1.00 96.06 313 LEU A N 1
ATOM 2519 C CA . LEU A 1 313 ? 12.798 8.975 -41.843 1.00 96.06 313 LEU A CA 1
ATOM 2520 C C . LEU A 1 313 ? 12.513 8.498 -40.409 1.00 96.06 313 LEU A C 1
ATOM 2522 O O . LEU A 1 313 ? 12.281 7.309 -40.185 1.00 96.06 313 LEU A O 1
ATOM 2526 N N . ARG A 1 314 ? 12.472 9.428 -39.448 1.00 96.50 314 ARG A N 1
ATOM 2527 C CA . ARG A 1 314 ? 12.150 9.148 -38.041 1.00 96.50 314 ARG A CA 1
ATOM 2528 C C . ARG A 1 314 ? 10.752 8.557 -37.891 1.00 96.50 314 ARG A C 1
ATOM 2530 O O . ARG A 1 314 ? 10.580 7.603 -37.146 1.00 96.50 314 ARG A O 1
ATOM 2537 N N . THR A 1 315 ? 9.764 9.080 -38.618 1.00 96.12 315 THR A N 1
ATOM 2538 C CA . THR A 1 315 ? 8.377 8.585 -38.579 1.00 96.12 315 THR A CA 1
ATOM 2539 C C . THR A 1 315 ? 8.295 7.147 -39.083 1.00 96.12 315 THR A C 1
ATOM 2541 O O . THR A 1 315 ? 7.634 6.317 -38.464 1.00 96.12 315 THR A O 1
ATOM 2544 N N . ARG A 1 316 ? 9.011 6.821 -40.168 1.00 94.44 316 ARG A N 1
ATOM 2545 C CA . ARG A 1 316 ? 9.096 5.448 -40.688 1.00 94.44 316 ARG A CA 1
ATOM 2546 C C . ARG A 1 316 ? 9.771 4.489 -39.707 1.00 94.44 316 ARG A C 1
ATOM 2548 O O . ARG A 1 316 ? 9.337 3.347 -39.602 1.00 94.44 316 ARG A O 1
ATOM 2555 N N . GLN A 1 317 ? 10.794 4.950 -38.990 1.00 93.00 317 GLN A N 1
ATOM 2556 C CA . GLN A 1 317 ? 11.551 4.121 -38.051 1.00 93.00 317 GLN A CA 1
ATOM 2557 C C . GLN A 1 317 ? 10.838 3.931 -36.702 1.00 93.00 317 GLN A C 1
ATOM 2559 O O . GLN A 1 317 ? 10.861 2.837 -36.149 1.00 93.00 317 GLN A O 1
ATOM 2564 N N . LEU A 1 318 ? 10.198 4.979 -36.174 1.00 92.56 318 LEU A N 1
ATOM 2565 C CA . LEU A 1 318 ? 9.547 4.977 -34.856 1.00 92.56 318 LEU A CA 1
ATOM 2566 C C . LEU A 1 318 ? 8.044 4.676 -34.914 1.00 92.56 318 LEU A C 1
ATOM 2568 O O . LEU A 1 318 ? 7.396 4.552 -33.880 1.00 92.56 318 LEU A O 1
ATOM 2572 N N . GLY A 1 319 ? 7.472 4.566 -36.113 1.00 91.31 319 GLY A N 1
ATOM 2573 C CA . GLY A 1 319 ? 6.092 4.129 -36.334 1.00 91.31 319 GLY A CA 1
ATOM 2574 C C . GLY A 1 319 ? 5.018 5.202 -36.138 1.00 91.31 319 GLY A C 1
ATOM 2575 O O . GLY A 1 319 ? 3.860 4.956 -36.474 1.00 91.31 319 GLY A O 1
ATOM 2576 N N . SER A 1 320 ? 5.363 6.392 -35.642 1.00 92.56 320 SER A N 1
ATOM 2577 C CA . SER A 1 320 ? 4.440 7.527 -35.558 1.00 92.56 320 SER A CA 1
ATOM 2578 C C . SER A 1 320 ? 5.155 8.869 -35.670 1.00 92.56 320 SER A C 1
ATOM 2580 O O . SER A 1 320 ? 6.348 9.007 -35.375 1.00 92.56 320 SER A O 1
ATOM 2582 N N . LYS A 1 321 ? 4.400 9.883 -36.098 1.00 93.69 321 LYS A N 1
ATOM 2583 C CA . LYS A 1 321 ? 4.899 11.254 -36.204 1.00 93.69 321 LYS A CA 1
ATOM 2584 C C . LYS A 1 321 ? 5.157 11.842 -34.816 1.00 93.69 321 LYS A C 1
ATOM 2586 O O . LYS A 1 321 ? 6.154 12.525 -34.609 1.00 93.69 321 LYS A O 1
ATOM 2591 N N . GLU A 1 322 ? 4.308 11.520 -33.847 1.00 93.06 322 GLU A N 1
ATOM 2592 C CA . GLU A 1 322 ? 4.436 11.964 -32.462 1.00 93.06 322 GLU A CA 1
ATOM 2593 C C . GLU A 1 322 ? 5.744 11.466 -31.825 1.00 93.06 322 GLU A C 1
ATOM 2595 O O . GLU A 1 322 ? 6.444 12.246 -31.171 1.00 93.06 322 GLU A O 1
ATOM 2600 N N . ALA A 1 323 ? 6.109 10.196 -32.047 1.00 90.38 323 ALA A N 1
ATOM 2601 C CA . ALA A 1 323 ? 7.366 9.626 -31.559 1.00 90.38 323 ALA A CA 1
ATOM 2602 C C . ALA A 1 323 ? 8.585 10.282 -32.232 1.00 90.38 323 ALA A C 1
ATOM 2604 O O . ALA A 1 323 ? 9.549 10.647 -31.555 1.00 90.38 323 ALA A O 1
ATOM 2605 N N . ALA A 1 324 ? 8.508 10.516 -33.544 1.00 92.81 324 ALA A N 1
ATOM 2606 C CA . ALA A 1 324 ? 9.542 11.200 -34.318 1.00 92.81 324 ALA A CA 1
ATOM 2607 C C . ALA A 1 324 ? 9.799 12.639 -33.848 1.00 92.81 324 ALA A C 1
ATOM 2609 O O . ALA A 1 324 ? 10.950 13.044 -33.664 1.00 92.81 324 ALA A O 1
ATOM 2610 N N . GLU A 1 325 ? 8.742 13.408 -33.594 1.00 93.31 325 GLU A N 1
ATOM 2611 C CA . GLU A 1 325 ? 8.866 14.766 -33.065 1.00 93.31 325 GLU A CA 1
ATOM 2612 C C . GLU A 1 325 ? 9.384 14.775 -31.620 1.00 93.31 325 GLU A C 1
ATOM 2614 O O . GLU A 1 325 ? 10.182 15.639 -31.249 1.00 93.31 325 GLU A O 1
ATOM 2619 N N . ALA A 1 326 ? 8.963 13.814 -30.788 1.00 91.75 326 ALA A N 1
ATOM 2620 C CA . ALA A 1 326 ? 9.472 13.675 -29.425 1.00 91.75 326 ALA A CA 1
ATOM 2621 C C . ALA A 1 326 ? 10.977 13.383 -29.408 1.00 91.75 326 ALA A C 1
ATOM 2623 O O . ALA A 1 326 ? 11.710 14.020 -28.647 1.00 91.75 326 ALA A O 1
ATOM 2624 N N . TYR A 1 327 ? 11.442 12.482 -30.274 1.00 91.88 327 TYR A N 1
ATOM 2625 C CA . TYR A 1 327 ? 12.862 12.204 -30.470 1.00 91.88 327 TYR A CA 1
ATOM 2626 C C . TYR A 1 327 ? 13.633 13.463 -30.893 1.00 91.88 327 TYR A C 1
ATOM 2628 O O . TYR A 1 327 ? 14.616 13.831 -30.246 1.00 91.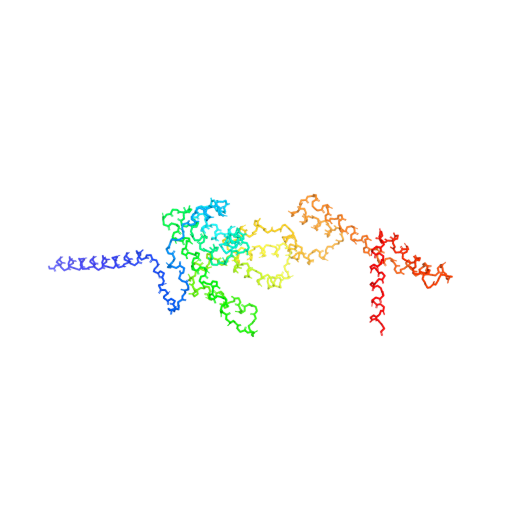88 327 TYR A O 1
ATOM 2636 N N . ALA A 1 328 ? 13.148 14.184 -31.911 1.00 89.62 328 ALA A N 1
ATOM 2637 C CA . ALA A 1 328 ? 13.790 15.405 -32.402 1.00 89.62 328 ALA A CA 1
ATOM 2638 C C . ALA A 1 328 ? 13.948 16.465 -31.294 1.00 89.62 328 ALA A C 1
ATOM 2640 O O . ALA A 1 328 ? 15.031 17.032 -31.122 1.00 89.62 328 ALA A O 1
ATOM 2641 N N . ARG A 1 329 ? 12.907 16.668 -30.469 1.00 91.56 329 ARG A N 1
ATOM 2642 C CA . ARG A 1 329 ? 12.965 17.566 -29.301 1.00 91.56 329 ARG A CA 1
ATOM 2643 C C . ARG A 1 329 ? 14.036 17.136 -28.295 1.00 91.56 329 ARG A C 1
ATOM 2645 O O . ARG A 1 329 ? 14.799 17.981 -27.830 1.00 91.56 329 ARG A O 1
ATOM 2652 N N . ARG A 1 330 ? 14.133 15.839 -27.970 1.00 90.44 330 ARG A N 1
ATOM 2653 C CA . ARG A 1 330 ? 15.162 15.318 -27.044 1.00 90.44 330 ARG A CA 1
ATOM 2654 C C . ARG A 1 330 ? 16.576 15.565 -27.569 1.00 90.44 330 ARG A C 1
ATOM 2656 O O . ARG A 1 330 ? 17.445 15.985 -26.805 1.00 90.44 330 ARG A O 1
ATOM 2663 N N . MET A 1 331 ? 16.799 15.358 -28.864 1.00 87.81 331 MET A N 1
ATOM 2664 C CA . MET A 1 331 ? 18.107 15.576 -29.483 1.00 87.81 331 MET A CA 1
ATOM 2665 C C . MET A 1 331 ? 18.506 17.054 -29.489 1.00 87.81 331 MET A C 1
ATOM 2667 O O . MET A 1 331 ? 19.643 17.375 -29.142 1.00 87.81 331 MET A O 1
ATOM 2671 N N . GLN A 1 332 ? 17.573 17.961 -29.791 1.00 85.62 332 GLN A N 1
ATOM 2672 C CA . GLN A 1 332 ? 17.811 19.406 -29.710 1.00 85.62 332 GLN A CA 1
ATOM 2673 C C . GLN A 1 332 ? 18.158 19.849 -28.282 1.00 85.62 332 GLN A C 1
ATOM 2675 O O . GLN A 1 332 ? 19.133 20.577 -28.086 1.00 85.62 332 GLN A O 1
ATOM 2680 N N . LEU A 1 333 ? 17.424 19.355 -27.278 1.00 84.62 333 LEU A N 1
ATOM 2681 C CA . LEU A 1 333 ? 17.710 19.634 -25.867 1.00 84.62 333 LEU A CA 1
ATOM 2682 C C . LEU A 1 333 ? 19.106 19.131 -25.466 1.00 84.62 333 LEU A C 1
ATOM 2684 O O . LEU A 1 333 ? 19.889 19.885 -24.890 1.00 84.62 333 LEU A O 1
ATOM 2688 N N . SER A 1 334 ? 19.464 17.901 -25.849 1.00 81.75 334 SER A N 1
ATOM 2689 C CA . SER A 1 334 ? 20.790 17.327 -25.578 1.00 81.75 334 SER A CA 1
ATOM 2690 C C . SER A 1 334 ? 21.924 18.129 -26.227 1.00 81.75 334 SER A C 1
ATOM 2692 O O . SER A 1 334 ? 22.980 18.314 -25.623 1.00 81.75 334 SER A O 1
ATOM 2694 N N . GLN A 1 335 ? 21.717 18.646 -27.441 1.00 76.38 335 GLN A N 1
ATOM 2695 C CA . GLN A 1 335 ? 22.696 19.498 -28.123 1.00 76.38 335 GLN A CA 1
ATOM 2696 C C . GLN A 1 335 ? 22.803 20.891 -27.491 1.00 76.38 335 GLN A C 1
ATOM 2698 O O . GLN A 1 335 ? 23.906 21.426 -27.405 1.00 76.38 335 GLN A O 1
ATOM 2703 N N . SER A 1 336 ? 21.692 21.467 -27.017 1.00 76.06 336 SER A N 1
ATOM 2704 C CA . SER A 1 336 ? 21.703 22.761 -26.320 1.00 76.06 336 SER A CA 1
ATOM 2705 C C . SER A 1 336 ? 22.369 22.713 -24.945 1.00 76.06 336 SER A C 1
ATOM 2707 O O . SER A 1 336 ? 22.915 23.718 -24.519 1.00 76.06 336 SER A O 1
ATOM 2709 N N . GLN A 1 337 ? 22.366 21.555 -24.276 1.00 70.81 337 GLN A N 1
ATOM 2710 C CA . GLN A 1 337 ? 23.024 21.352 -22.978 1.00 70.81 337 GLN A CA 1
ATOM 2711 C C . GLN A 1 337 ? 24.530 21.066 -23.094 1.00 70.81 337 GLN A C 1
ATOM 2713 O O . GLN A 1 337 ? 25.238 21.082 -22.092 1.00 70.81 337 GLN A O 1
ATOM 2718 N N . LYS A 1 338 ? 25.017 20.754 -24.302 1.00 63.84 338 LYS A N 1
ATOM 2719 C CA . LYS A 1 338 ? 26.439 20.505 -24.598 1.00 63.84 338 LYS A CA 1
ATOM 2720 C C . LYS A 1 338 ? 27.178 21.743 -25.126 1.00 63.84 338 LYS A C 1
ATOM 2722 O O . LYS A 1 338 ? 28.385 21.659 -25.341 1.00 63.84 338 LYS A O 1
ATOM 2727 N N . LYS A 1 339 ? 26.462 22.841 -25.381 1.00 45.88 339 LYS A N 1
ATOM 2728 C CA . LYS A 1 339 ? 27.017 24.169 -25.674 1.00 45.88 339 LYS A CA 1
ATOM 2729 C C . LYS A 1 339 ? 27.028 24.991 -24.398 1.00 45.88 339 LYS A C 1
ATOM 2731 O O . LYS A 1 339 ? 27.965 25.807 -24.271 1.00 45.88 339 LYS A O 1
#

Mean predicted aligned error: 11.93 Å

Solvent-accessible surface area (backbone atoms only — not comparable to full-atom values): 19107 Å² total; per-residue (Å²): 142,72,66,70,65,51,53,53,51,54,51,53,50,52,50,51,50,51,49,52,49,49,52,52,51,55,66,70,64,55,69,81,76,70,77,84,72,78,64,81,97,60,91,62,83,56,88,82,72,71,83,81,74,93,44,55,68,59,20,39,70,65,42,62,92,71,67,95,65,54,67,69,52,51,53,53,30,24,59,29,35,69,38,48,58,61,57,50,50,54,57,55,56,68,61,46,61,91,88,55,52,73,65,60,48,53,51,36,51,41,46,30,37,52,71,76,37,59,86,70,52,13,59,54,53,35,49,52,50,50,54,49,52,54,48,53,55,53,58,75,67,60,81,74,69,87,86,53,51,74,65,56,50,49,49,52,52,54,51,49,38,35,74,74,54,35,64,69,53,29,42,45,56,42,35,62,59,52,24,50,52,53,38,60,63,48,48,62,57,48,54,62,77,40,64,87,50,54,33,69,57,34,51,54,52,49,55,48,51,46,44,68,42,31,49,69,26,31,67,43,48,61,73,68,51,53,52,66,59,57,46,52,51,50,48,62,56,24,41,70,60,52,65,71,43,54,76,67,58,29,50,52,55,53,42,54,54,32,30,76,57,50,34,69,69,43,27,51,53,51,53,53,49,52,53,50,51,52,50,51,53,48,39,62,66,48,39,67,57,52,53,52,52,50,48,70,77,38,76,88,55,55,69,71,61,33,53,54,52,50,46,51,53,35,18,71,58,60,73,32,64,68,53,23,52,51,49,53,53,53,52,53,51,58,55,63,74,74,107

Secondary structure (DSSP, 8-state):
--HHHHHHHHHHHHHHHHHHHHHHHHHHS-----------------TTS------HHHHHHHHTTT----HHHHHHHHHTTSS-HHHHHHHHHTTS-TTS-HHHHHHHHHHHHHHHS-TTHHHHHHHHHHHHHHHHHHHHH----TTS-HHHHHHHHHHHHHHHHHHHHHHHHHHHHHHHHHHHHHHHHHHHHTTTS-HHHHHHHHHHHHHHHHGGGHHHHHHHS-HHHHHHHHHHHHHHHHTTS-HHHHHHHHHHHHHHHHHHHHHHHHHHHHHHHHHHHHHHHHHHHHHHHHHHH-TT--HHHHHHHHHHHHHHHHSSHHHHHHHHHHHHHHHHT--

Sequence (339 aa):
MSNKTKIFIFGALALVVLVLLGILLANLSEEPNQPNVQLPDHQFESWDDNPEFPQGERAMDLFAESVNLSYDQIINQARSGQISLVSELWRLRRKCPRDMERYECNSLLRQYIMERFAEPDNKKLANLLVQYLKYEEEMTRLNLSNDLTLEERYAAIREKRREFFGDETAQLIFGLEESKHDLGRSVEEFKKDTANLSGDARMAAYEKLRREALGDYYDAVVAREPGFDKYNMELELRSHDLGKLDGAEKESATRDIRVKYFGEQGAKRMSAVDDMLAKEAKAEADLPGLESEFIKNNPDLSGDKLEAALLDLRTRQLGSKEAAEAYARRMQLSQSQKK

Radius of gyration: 33.67 Å; Cα contacts (8 Å, |Δi|>4): 170; chains: 1; bounding box: 63×55×128 Å

pLDDT: mean 85.96, std 16.86, range [31.7, 98.19]

Nearest PDB structures (foldseek):
  6h2f-assembly1_D  TM=1.500E-01  e=9.312E+00  A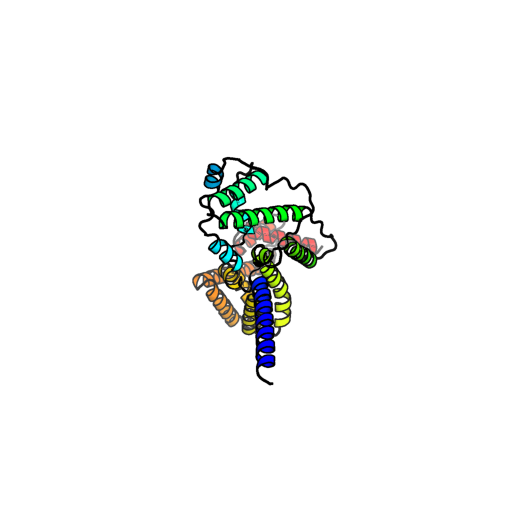eromonas hydrophila subsp. hydrophila AL09-71

Foldseek 3Di:
DPPPVVVVVVVVVVVVVVVVVVVVVVVVPDPPPPPPPPDPPDPDVDPPPDPDDPCLVVLCVLCVPLDPDALVRLQVCLLLVLDAPVVSVVVSLVSDDPPDDPVRSLSSPLSPLCPVYDPPSSVVVSVLSVLVVVVVVVVVVDDDDPPDDPVRVVVVVLVVLCVSQNDPSSCSNCVQVQLVVQLVVVVVVLCVVCVPPALVVSVVVNLVSLCVSCPSNSVSCVVPDALVVVLVVSCSSNVVVLVPDDPVRSLVVNLVSQCVRPNPVRSVVVVVVVVVVVLLVVLLVCLVVVLVVVCVVCVVDDDPRSVVVSLVVQCVSNVHSVRSVVSVVVVVVVVVVVD